Protein AF-A0A0C2C233-F1 (afdb_monomer_lite)

InterPro domains:
  IPR013087 Zinc finger C2H2-type [PS00028] (90-111)
  IPR013087 Zinc finger C2H2-type [PS00028] (124-144)
  IPR013087 Zinc finger C2H2-type [PS00028] (172-193)
  IPR013087 Zinc finger C2H2-type [PS50157] (88-116)
  IPR013087 Zinc finger C2H2-type [SM00355] (14-36)
  IPR013087 Zinc finger C2H2-type [SM00355] (58-77)
  IPR013087 Zinc finger C2H2-type [SM00355] (88-111)
  IPR013087 Zinc finger C2H2-type [SM00355] (122-144)
  IPR013087 Zinc finger C2H2-type [SM00355] (170-193)

Radius of gyration: 25.49 Å; chains: 1; bounding box: 72×57×63 Å

Structure (mmCIF, N/CA/C/O backbone):
data_AF-A0A0C2C233-F1
#
_entry.id   AF-A0A0C2C233-F1
#
loop_
_atom_site.group_PDB
_atom_site.id
_atom_site.type_symbol
_atom_site.label_atom_id
_atom_site.label_alt_id
_atom_site.label_comp_id
_atom_site.label_asym_id
_atom_site.label_entity_id
_atom_site.label_seq_id
_atom_site.pdbx_PDB_ins_code
_atom_site.Cartn_x
_atom_site.Cartn_y
_atom_site.Cartn_z
_atom_site.occupancy
_atom_site.B_iso_or_equiv
_atom_site.auth_seq_id
_atom_site.auth_comp_id
_atom_site.auth_asym_id
_atom_site.auth_atom_id
_atom_site.pdbx_PDB_model_num
ATOM 1 N N . ASP A 1 1 ? 51.717 -36.942 -12.409 1.00 39.94 1 ASP A N 1
ATOM 2 C CA . ASP A 1 1 ? 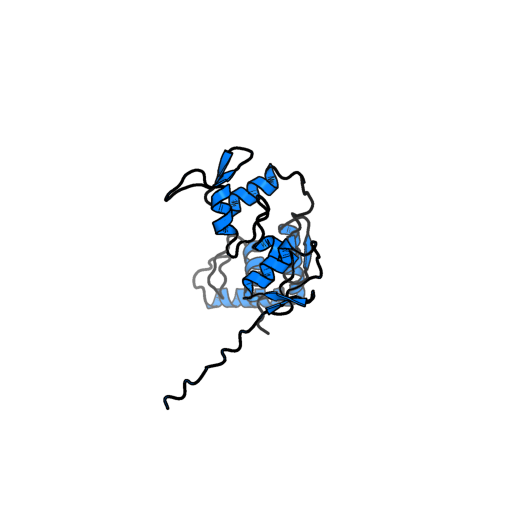50.302 -36.813 -12.770 1.00 39.94 1 ASP A CA 1
ATOM 3 C C . ASP A 1 1 ? 49.555 -36.180 -11.625 1.00 39.94 1 ASP A C 1
ATOM 5 O O . ASP A 1 1 ? 49.278 -36.837 -10.632 1.00 39.94 1 ASP A O 1
ATOM 9 N N . ASP A 1 2 ? 49.366 -34.869 -11.731 1.00 38.50 2 ASP A N 1
ATOM 10 C CA . ASP A 1 2 ? 48.450 -34.106 -10.888 1.00 38.50 2 ASP A CA 1
ATOM 11 C C . ASP A 1 2 ? 47.081 -34.198 -11.568 1.00 38.50 2 ASP A C 1
ATOM 13 O O . ASP A 1 2 ? 46.826 -33.522 -12.569 1.00 38.50 2 ASP A O 1
ATOM 17 N N . ASP A 1 3 ? 46.235 -35.105 -11.083 1.00 45.53 3 ASP A N 1
ATOM 18 C CA . ASP A 1 3 ? 44.852 -35.220 -11.533 1.00 45.53 3 ASP A CA 1
ATOM 19 C C . ASP A 1 3 ? 44.062 -34.012 -11.018 1.00 45.53 3 ASP A C 1
ATOM 21 O O . ASP A 1 3 ? 43.656 -33.930 -9.85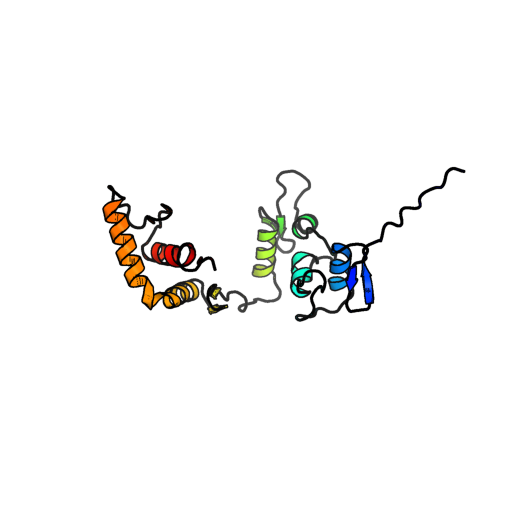6 1.00 45.53 3 ASP A O 1
ATOM 25 N N . VAL A 1 4 ? 43.860 -33.042 -11.910 1.00 49.31 4 VAL A N 1
ATOM 26 C CA . VAL A 1 4 ? 42.974 -31.899 -11.695 1.00 49.31 4 VAL A CA 1
ATOM 27 C C . VAL A 1 4 ? 41.545 -32.422 -11.566 1.00 49.31 4 VAL A C 1
ATOM 29 O O . VAL A 1 4 ? 40.894 -32.771 -12.550 1.00 49.31 4 VAL A O 1
ATOM 32 N N . VAL A 1 5 ? 41.046 -32.463 -10.332 1.00 49.16 5 VAL A N 1
ATOM 33 C CA . VAL A 1 5 ? 39.634 -32.710 -10.030 1.00 49.16 5 VAL A CA 1
ATOM 34 C C . VAL A 1 5 ? 38.825 -31.524 -10.554 1.00 49.16 5 VAL A C 1
ATOM 36 O O . VAL A 1 5 ? 38.774 -30.463 -9.933 1.00 49.16 5 VAL A O 1
ATOM 39 N N . ILE A 1 6 ? 38.203 -31.692 -11.721 1.00 52.34 6 ILE A N 1
ATOM 40 C CA . ILE A 1 6 ? 37.199 -30.761 -12.238 1.00 52.34 6 ILE A CA 1
ATOM 41 C C . ILE A 1 6 ? 35.960 -30.915 -11.354 1.00 52.34 6 ILE A C 1
ATOM 43 O O . ILE A 1 6 ? 35.225 -31.897 -11.443 1.00 52.34 6 ILE A O 1
ATOM 47 N N . ILE A 1 7 ? 35.755 -29.956 -10.456 1.00 52.56 7 ILE A N 1
ATOM 48 C CA . ILE A 1 7 ? 34.527 -29.836 -9.676 1.00 52.56 7 ILE A CA 1
ATOM 49 C C . ILE A 1 7 ? 33.454 -29.344 -10.653 1.00 52.56 7 ILE A C 1
ATOM 51 O O . ILE A 1 7 ? 33.412 -28.163 -10.988 1.00 52.56 7 ILE A O 1
ATOM 55 N N . GLU A 1 8 ? 32.617 -30.248 -11.165 1.00 50.25 8 GLU A N 1
ATOM 56 C CA . GLU A 1 8 ? 31.418 -29.873 -11.918 1.00 50.25 8 GLU A CA 1
ATOM 57 C C . GLU A 1 8 ? 30.426 -29.192 -10.962 1.00 50.25 8 GLU A C 1
ATOM 59 O O . GLU A 1 8 ? 29.570 -29.829 -10.342 1.00 50.25 8 GLU A O 1
ATOM 64 N N . GLU A 1 9 ? 30.555 -27.875 -10.803 1.00 51.59 9 GLU A N 1
ATOM 65 C CA . GLU A 1 9 ? 29.531 -27.057 -10.164 1.00 51.59 9 GLU A CA 1
ATOM 66 C C . GLU A 1 9 ? 28.251 -27.153 -11.004 1.00 51.59 9 GLU A C 1
ATOM 68 O O . GLU A 1 9 ? 28.144 -26.587 -12.094 1.00 51.59 9 GLU A O 1
ATOM 73 N N . LYS A 1 10 ? 27.260 -27.903 -10.510 1.00 53.00 10 LYS A N 1
ATOM 74 C CA . LYS A 1 10 ? 25.909 -27.918 -11.078 1.00 53.00 10 LYS A CA 1
ATOM 75 C C . LYS A 1 10 ? 25.329 -26.508 -10.991 1.00 53.00 10 LYS A C 1
ATOM 77 O O . LYS A 1 10 ? 24.783 -26.121 -9.959 1.00 53.00 10 LYS A O 1
ATOM 82 N N . LEU A 1 11 ? 25.438 -25.749 -12.077 1.00 55.81 11 LEU A N 1
ATOM 83 C CA . LEU A 1 11 ? 24.760 -24.468 -12.240 1.00 55.81 11 LEU A CA 1
ATOM 84 C C . LEU A 1 11 ? 23.250 -24.712 -12.119 1.00 55.81 11 LEU A C 1
ATOM 86 O O . LEU A 1 11 ? 22.631 -25.355 -12.968 1.00 55.81 11 LEU A O 1
ATOM 90 N N . THR A 1 12 ? 22.665 -2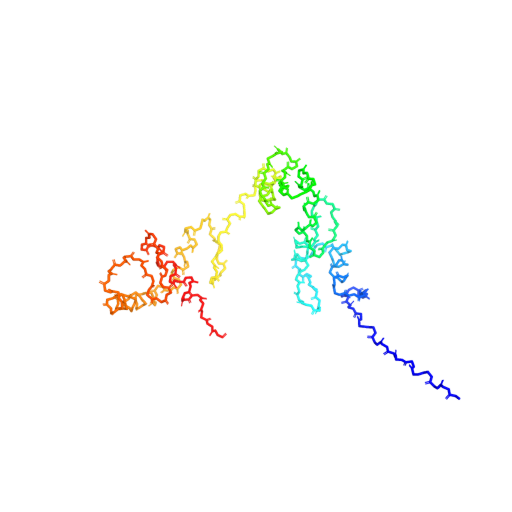4.254 -11.015 1.00 64.25 12 THR A N 1
ATOM 91 C CA . THR A 1 12 ? 21.223 -24.327 -10.777 1.00 64.25 12 THR A CA 1
ATOM 92 C C . THR A 1 12 ? 20.563 -23.182 -11.540 1.00 64.25 12 THR A C 1
ATOM 94 O O . THR A 1 12 ? 20.629 -22.022 -11.146 1.00 64.25 12 THR A O 1
ATOM 97 N N . TYR A 1 13 ? 19.980 -23.497 -12.694 1.00 74.19 13 TYR A N 1
ATOM 98 C CA . TYR A 1 13 ? 19.232 -22.530 -13.493 1.00 74.19 13 TYR A CA 1
ATOM 99 C C . TYR A 1 13 ? 17.759 -22.526 -13.084 1.00 74.19 13 TYR A C 1
ATOM 101 O O . TYR A 1 13 ? 17.168 -23.584 -12.884 1.00 74.19 13 TYR A O 1
ATOM 109 N N . PHE A 1 14 ? 17.158 -21.338 -13.017 1.00 82.56 14 PHE A N 1
ATOM 110 C CA . PHE A 1 14 ? 15.729 -21.172 -12.744 1.00 82.56 14 PHE A CA 1
ATOM 111 C C . PHE A 1 14 ? 14.958 -21.147 -14.063 1.00 82.56 14 PHE A C 1
ATOM 113 O O . PHE A 1 14 ? 15.325 -20.392 -14.966 1.00 82.56 14 PHE A O 1
ATOM 120 N N . GLN A 1 15 ? 13.901 -21.948 -14.198 1.00 86.38 15 GLN A N 1
ATOM 121 C CA . GLN A 1 15 ? 13.183 -22.100 -15.465 1.00 86.38 15 GLN A CA 1
ATOM 122 C C . GLN A 1 15 ? 11.823 -21.392 -15.443 1.00 86.38 15 GLN A C 1
ATOM 124 O O . GLN A 1 15 ? 11.017 -21.544 -14.529 1.00 86.38 15 GLN A O 1
ATOM 129 N N . CYS A 1 16 ? 11.539 -20.629 -16.494 1.00 87.06 16 CYS A N 1
ATOM 130 C CA . CYS A 1 16 ? 10.221 -20.058 -16.748 1.00 87.06 16 CYS A CA 1
ATOM 131 C C . CYS A 1 16 ? 9.324 -21.082 -17.474 1.00 87.06 16 CYS A C 1
ATOM 133 O O . CYS A 1 16 ? 9.831 -21.810 -18.330 1.00 87.06 16 CYS A O 1
ATOM 135 N N . PRO A 1 17 ? 7.990 -21.088 -17.260 1.00 82.94 17 PRO A N 1
ATOM 136 C CA . PRO A 1 17 ? 7.051 -21.918 -18.029 1.00 82.94 17 PRO A CA 1
ATOM 137 C C . PRO A 1 17 ? 7.159 -21.800 -19.558 1.00 82.94 17 PRO A C 1
ATOM 139 O O . PRO A 1 17 ? 6.745 -22.704 -20.276 1.00 82.94 17 PRO A O 1
ATOM 142 N N . CYS A 1 18 ? 7.718 -20.702 -20.073 1.00 85.50 18 CYS A N 1
ATOM 143 C CA . CYS A 1 18 ? 7.964 -20.518 -21.505 1.00 85.50 18 CYS A CA 1
ATOM 144 C C . CYS A 1 18 ? 9.194 -21.282 -22.034 1.00 85.50 18 CYS A C 1
ATOM 146 O O . CYS A 1 18 ? 9.482 -21.223 -23.227 1.00 85.50 18 CYS A O 1
ATOM 148 N N . GLY A 1 19 ? 9.940 -21.965 -21.158 1.00 83.50 19 GLY A N 1
ATOM 149 C CA . GLY A 1 19 ? 11.136 -22.735 -21.492 1.00 83.50 19 GLY A CA 1
ATOM 150 C C . GLY A 1 19 ? 12.457 -21.968 -21.379 1.00 83.50 19 GLY A C 1
ATOM 151 O O . GLY A 1 19 ? 13.508 -22.572 -21.582 1.00 83.50 19 GLY A O 1
ATOM 152 N N . LYS A 1 20 ? 12.443 -20.668 -21.045 1.00 87.19 20 LYS A N 1
ATOM 153 C CA . LYS A 1 20 ? 13.674 -19.892 -20.817 1.00 87.19 20 LYS A CA 1
ATOM 154 C C . LYS A 1 20 ? 14.272 -20.147 -19.438 1.00 87.19 20 LYS A C 1
ATOM 156 O O . LYS A 1 20 ? 13.550 -20.391 -18.473 1.00 87.19 20 LYS A O 1
ATOM 161 N N . TYR A 1 21 ? 15.591 -20.012 -19.361 1.00 87.06 21 TYR A N 1
ATOM 162 C CA . TYR A 1 21 ? 16.370 -20.165 -18.139 1.00 87.06 21 TYR A CA 1
ATOM 163 C C . TYR A 1 21 ? 16.924 -18.821 -17.677 1.00 87.06 21 TYR A C 1
ATOM 165 O O . TYR A 1 21 ? 17.342 -17.996 -18.491 1.00 87.06 21 TYR A O 1
ATOM 173 N N . ALA A 1 22 ? 16.966 -18.630 -16.366 1.00 87.31 22 ALA A N 1
ATOM 174 C CA . ALA A 1 22 ? 17.571 -17.489 -15.713 1.00 87.31 22 ALA A CA 1
ATOM 175 C C . ALA A 1 22 ? 18.725 -17.942 -14.814 1.00 87.31 22 ALA A C 1
ATOM 177 O O . ALA A 1 22 ? 18.673 -18.996 -14.179 1.00 87.31 22 ALA A O 1
ATOM 178 N N . GLN A 1 23 ? 19.769 -17.114 -14.760 1.00 86.19 23 GLN A N 1
ATOM 179 C CA . GLN A 1 23 ? 20.977 -17.369 -13.965 1.00 86.19 23 GLN A CA 1
ATOM 180 C C . GLN A 1 23 ? 20.718 -17.296 -12.456 1.00 86.19 23 GLN A C 1
ATOM 182 O O . GLN A 1 23 ? 21.481 -17.835 -11.666 1.00 86.19 23 GLN A O 1
ATOM 187 N N . ASN A 1 24 ? 19.662 -16.592 -12.051 1.00 87.00 24 ASN A N 1
ATOM 188 C CA . ASN A 1 24 ? 19.199 -16.521 -10.676 1.00 87.00 24 ASN A CA 1
ATOM 189 C C . ASN A 1 24 ? 17.704 -16.171 -10.644 1.00 87.00 24 ASN A C 1
ATOM 191 O O . ASN A 1 24 ? 17.099 -15.826 -11.664 1.00 87.00 24 ASN A O 1
ATOM 195 N N . HIS A 1 25 ? 17.116 -16.241 -9.454 1.00 88.75 25 HIS A N 1
ATOM 196 C CA . HIS A 1 25 ? 15.688 -16.030 -9.253 1.00 88.75 25 HIS A CA 1
ATOM 197 C C . HIS A 1 25 ? 15.226 -14.587 -9.554 1.00 88.75 25 HIS A C 1
ATOM 199 O O . HIS A 1 25 ? 14.150 -14.398 -10.115 1.00 88.75 25 HIS A O 1
ATOM 205 N N . SER A 1 26 ? 16.050 -13.568 -9.273 1.00 89.75 26 SER A N 1
ATOM 206 C CA . SER A 1 26 ? 15.749 -12.167 -9.633 1.00 89.75 26 SER A CA 1
ATOM 207 C C . SER A 1 26 ? 15.660 -11.992 -11.153 1.00 89.75 26 SER A C 1
ATOM 209 O O . SER A 1 26 ? 14.693 -11.434 -11.667 1.00 89.75 26 SER A O 1
ATOM 211 N N . LYS A 1 27 ? 16.599 -12.582 -11.903 1.00 91.31 27 LYS A N 1
ATOM 212 C CA . LYS A 1 27 ? 16.559 -12.591 -13.371 1.00 91.31 27 LYS A CA 1
ATOM 213 C C . LYS A 1 27 ? 15.356 -13.348 -13.930 1.00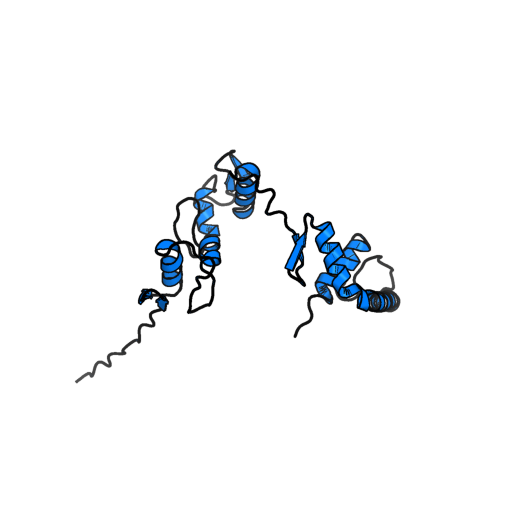 91.31 27 LYS A C 1
ATOM 215 O O . LYS A 1 27 ? 14.847 -12.968 -14.982 1.00 91.31 27 LYS A O 1
ATOM 220 N N . LEU A 1 28 ? 14.863 -14.370 -13.227 1.00 90.75 28 LEU A N 1
ATOM 221 C CA . LEU A 1 28 ? 13.601 -15.013 -13.592 1.00 90.75 28 LEU A CA 1
ATOM 222 C C . LEU A 1 28 ? 12.422 -14.042 -13.422 1.00 90.75 28 LEU A C 1
ATOM 224 O O . LEU A 1 28 ? 11.596 -13.931 -14.325 1.00 90.75 28 LEU A O 1
ATOM 228 N N . HIS A 1 29 ? 12.350 -13.310 -12.309 1.00 91.31 29 HIS A N 1
ATOM 229 C CA . HIS A 1 29 ? 11.310 -12.301 -12.090 1.00 91.31 29 HIS A CA 1
ATOM 230 C C . HIS A 1 29 ? 11.367 -11.156 -13.105 1.00 91.31 29 HIS A C 1
ATOM 232 O O . HIS A 1 29 ? 10.324 -10.777 -13.638 1.00 91.31 29 HIS A O 1
ATOM 238 N N . GLU A 1 30 ? 12.563 -10.649 -13.416 1.00 92.25 30 GLU A N 1
ATOM 239 C CA . GLU A 1 30 ? 12.781 -9.646 -14.462 1.00 92.25 30 GLU A CA 1
ATOM 240 C C . GLU A 1 30 ? 12.243 -10.138 -15.805 1.00 92.25 30 GLU A C 1
ATOM 242 O O . GLU A 1 30 ? 11.435 -9.453 -16.435 1.00 92.25 30 GLU A O 1
ATOM 247 N N . HIS A 1 31 ? 12.620 -11.354 -16.209 1.00 91.56 31 HIS A N 1
ATOM 248 C CA . HIS A 1 31 ? 12.127 -11.981 -17.431 1.00 91.56 31 HIS A CA 1
ATOM 249 C C . HIS A 1 31 ? 10.592 -12.081 -17.441 1.00 91.56 31 HIS A C 1
ATOM 251 O O . HIS A 1 31 ? 9.958 -11.699 -18.425 1.00 91.56 31 HIS A O 1
ATOM 257 N N . ILE A 1 32 ? 9.986 -12.536 -16.335 1.00 89.19 32 ILE A N 1
ATOM 258 C CA . ILE A 1 32 ? 8.529 -12.675 -16.204 1.00 89.19 32 ILE A CA 1
ATOM 259 C C . ILE A 1 32 ? 7.814 -11.340 -16.461 1.00 89.19 32 ILE A C 1
ATOM 261 O O . ILE A 1 32 ? 6.842 -11.315 -17.208 1.00 89.19 32 ILE A O 1
ATOM 265 N N . VAL A 1 33 ? 8.277 -10.228 -15.884 1.00 89.50 33 VAL A N 1
ATOM 266 C CA . VAL A 1 33 ? 7.542 -8.948 -15.965 1.00 89.50 33 VAL A CA 1
ATOM 267 C C . VAL A 1 33 ? 7.857 -8.106 -17.204 1.00 89.50 33 VAL A C 1
ATOM 269 O O . VAL A 1 33 ? 7.075 -7.210 -17.545 1.00 89.50 33 VAL A O 1
ATOM 272 N N . THR A 1 34 ? 9.003 -8.345 -17.849 1.00 90.12 34 THR A N 1
ATOM 273 C CA . THR A 1 34 ? 9.468 -7.568 -19.011 1.00 90.12 34 THR A CA 1
ATOM 274 C C . THR A 1 34 ? 9.153 -8.234 -20.344 1.00 90.12 34 THR A C 1
ATOM 276 O O . THR A 1 34 ? 8.854 -7.527 -21.305 1.00 90.12 34 THR A O 1
ATOM 279 N N . GLU A 1 35 ? 9.188 -9.568 -20.416 1.00 89.12 35 GLU A N 1
ATOM 280 C CA . GLU A 1 35 ? 9.015 -10.295 -21.678 1.00 89.12 35 GLU A CA 1
ATOM 281 C C . GLU A 1 35 ? 7.634 -10.932 -21.849 1.00 89.12 35 GLU A C 1
ATOM 283 O O . GLU A 1 35 ? 7.263 -11.271 -22.974 1.00 89.12 35 GLU A O 1
ATOM 288 N N . HIS A 1 36 ? 6.853 -11.081 -20.773 1.00 86.12 36 HIS A N 1
ATOM 289 C CA . HIS A 1 36 ? 5.493 -11.619 -20.859 1.00 86.12 36 HIS A CA 1
ATOM 290 C C . HIS A 1 36 ? 4.430 -10.526 -20.739 1.00 86.12 36 HIS A C 1
ATOM 292 O O . HIS A 1 36 ? 4.614 -9.537 -20.022 1.00 86.12 36 HIS A O 1
ATOM 298 N N . PRO A 1 37 ? 3.283 -10.690 -21.424 1.00 82.19 37 PRO A N 1
ATOM 299 C CA . PRO A 1 37 ? 2.163 -9.779 -21.266 1.00 82.19 37 PRO A CA 1
ATOM 300 C C . PRO A 1 37 ? 1.585 -9.855 -19.838 1.00 82.19 37 PRO A C 1
ATOM 302 O O . PRO A 1 37 ? 1.494 -10.954 -19.276 1.00 82.19 37 PRO A O 1
ATOM 305 N N . PRO A 1 38 ? 1.124 -8.721 -19.265 1.00 78.56 38 PRO A N 1
ATOM 306 C CA . PRO A 1 38 ? 0.546 -8.688 -17.922 1.00 78.56 38 PRO A CA 1
ATOM 307 C C . PRO A 1 38 ? -0.599 -9.694 -17.782 1.00 78.56 38 PRO A C 1
ATOM 309 O O . PRO A 1 38 ? -1.557 -9.655 -18.556 1.00 78.56 38 PRO A O 1
ATOM 312 N N . SER A 1 39 ? -0.508 -10.586 -16.796 1.00 76.69 39 SER A N 1
ATOM 313 C CA . SER A 1 39 ? -1.437 -11.705 -16.627 1.00 76.69 39 SER A CA 1
ATOM 314 C C . SER A 1 39 ? -1.726 -11.946 -15.149 1.00 76.69 39 SER A C 1
ATOM 316 O O . SER A 1 39 ? -0.844 -12.270 -14.362 1.00 76.69 39 SER A O 1
ATOM 318 N N . THR A 1 40 ? -2.997 -11.853 -14.752 1.00 65.56 40 THR A N 1
ATOM 319 C CA . THR A 1 40 ? -3.406 -11.956 -13.337 1.00 65.56 40 THR A CA 1
ATOM 320 C C . THR A 1 40 ? -3.246 -13.352 -12.732 1.00 65.56 40 THR A C 1
ATOM 322 O O . THR A 1 40 ? -3.206 -13.469 -11.507 1.00 65.56 40 THR A O 1
ATOM 325 N N . LEU A 1 41 ? -3.158 -14.386 -13.573 1.00 73.19 41 LEU A N 1
ATOM 326 C CA . LEU A 1 41 ? -3.032 -15.795 -13.182 1.00 73.19 41 LEU A CA 1
ATOM 327 C C . LEU A 1 41 ? -1.596 -16.331 -13.297 1.00 73.19 41 LEU A C 1
ATOM 329 O O . LEU A 1 41 ? -1.299 -17.409 -12.779 1.00 73.19 41 LEU A O 1
ATOM 333 N N . ALA A 1 42 ? -0.705 -15.597 -13.968 1.00 79.12 42 ALA A N 1
ATOM 334 C CA . ALA A 1 42 ? 0.687 -16.000 -14.096 1.00 79.12 42 ALA A CA 1
ATOM 335 C C . ALA A 1 42 ? 1.393 -15.870 -12.740 1.00 79.12 42 ALA A C 1
ATOM 337 O O . ALA A 1 42 ? 1.166 -14.912 -11.998 1.00 79.12 42 ALA A O 1
ATOM 338 N N . HIS A 1 43 ? 2.247 -16.835 -12.415 1.00 82.56 43 HIS A N 1
ATOM 339 C CA . HIS A 1 43 ? 3.061 -16.846 -11.204 1.00 82.56 43 HIS A CA 1
ATOM 340 C C . HIS A 1 43 ? 4.423 -17.476 -11.488 1.00 82.56 43 HIS A C 1
ATOM 342 O O . HIS A 1 43 ? 4.579 -18.253 -12.431 1.00 82.56 43 HIS A O 1
ATOM 348 N N . CYS A 1 44 ? 5.409 -17.134 -10.666 1.00 85.50 44 CYS A N 1
ATOM 349 C CA . CYS A 1 44 ? 6.695 -17.815 -10.657 1.00 85.50 44 CYS A CA 1
ATOM 350 C C . CYS A 1 44 ? 6.506 -19.235 -10.100 1.00 85.50 44 CYS A C 1
ATOM 352 O O . CYS A 1 44 ? 5.976 -19.383 -9.002 1.00 85.50 44 CYS A O 1
ATOM 354 N N . LEU A 1 45 ? 6.926 -20.274 -10.826 1.00 83.19 45 LEU A N 1
ATOM 355 C CA . LEU A 1 45 ? 6.794 -21.666 -10.361 1.00 83.19 45 LEU A CA 1
ATOM 356 C C . LEU A 1 45 ? 7.740 -22.002 -9.200 1.00 83.19 45 LEU A C 1
ATOM 358 O O . LEU A 1 45 ? 7.468 -22.920 -8.437 1.00 83.19 45 LEU A O 1
ATOM 362 N N . GLU A 1 46 ? 8.815 -21.232 -9.050 1.00 83.69 46 GLU A N 1
ATOM 363 C CA . GLU A 1 46 ? 9.855 -21.463 -8.045 1.00 83.69 46 GLU A CA 1
ATOM 364 C C . GLU A 1 46 ? 9.452 -20.924 -6.665 1.00 83.69 46 GLU A C 1
ATOM 366 O O . GLU A 1 46 ? 9.748 -21.535 -5.643 1.00 83.69 46 GLU A O 1
ATOM 371 N N . CYS A 1 47 ? 8.738 -19.792 -6.616 1.00 85.50 47 CYS A N 1
ATOM 372 C CA . CYS A 1 47 ? 8.325 -19.156 -5.356 1.00 85.50 47 CYS A CA 1
ATOM 373 C C . CYS A 1 47 ? 6.815 -18.910 -5.214 1.00 85.50 47 CYS A C 1
ATOM 375 O O . CYS A 1 47 ? 6.369 -18.416 -4.181 1.00 85.50 47 CYS A O 1
ATOM 377 N N . GLY A 1 48 ? 6.016 -19.199 -6.242 1.00 83.50 48 GLY A N 1
ATOM 378 C CA . GLY A 1 48 ? 4.562 -19.005 -6.244 1.00 83.50 48 GLY A CA 1
ATOM 379 C C . GLY A 1 48 ? 4.092 -17.548 -6.337 1.00 83.50 48 GLY A C 1
ATOM 380 O O . GLY A 1 48 ? 2.887 -17.294 -6.335 1.00 83.50 48 GLY A O 1
ATOM 381 N N . VAL A 1 49 ? 4.999 -16.568 -6.421 1.00 83.44 49 VAL A N 1
ATOM 382 C CA . VAL A 1 49 ? 4.622 -15.147 -6.465 1.00 83.44 49 VAL A CA 1
ATOM 383 C C . VAL A 1 49 ? 3.929 -14.825 -7.790 1.00 83.44 49 VAL A C 1
ATOM 385 O O . VAL A 1 49 ? 4.446 -15.114 -8.867 1.00 83.44 49 VAL A O 1
ATOM 388 N N . LEU A 1 50 ? 2.753 -14.197 -7.707 1.00 82.31 50 LEU A N 1
ATOM 389 C CA . LEU A 1 50 ? 1.973 -13.776 -8.874 1.00 82.31 50 LEU A CA 1
ATOM 390 C C . LEU A 1 50 ? 2.707 -12.688 -9.676 1.00 82.31 50 LEU A C 1
ATOM 392 O O . LEU A 1 50 ? 3.244 -11.742 -9.097 1.00 82.31 50 LEU A O 1
ATOM 396 N N . GLU A 1 51 ? 2.623 -12.741 -11.006 1.00 83.88 51 GLU A N 1
ATOM 397 C CA . GLU A 1 51 ? 3.208 -11.754 -11.929 1.00 83.88 51 GLU A CA 1
ATOM 398 C C . GLU A 1 51 ? 2.755 -10.332 -11.587 1.00 83.88 51 GLU A C 1
ATOM 400 O O . GLU A 1 51 ? 3.583 -9.435 -11.457 1.00 83.88 51 GLU A O 1
ATOM 405 N N . ARG A 1 52 ? 1.462 -10.137 -11.294 1.00 80.06 52 ARG A N 1
ATOM 406 C CA . ARG A 1 52 ? 0.932 -8.832 -10.861 1.00 80.06 52 ARG A CA 1
ATOM 407 C C . ARG A 1 52 ? 1.647 -8.261 -9.631 1.00 80.06 52 ARG A C 1
ATOM 409 O O . ARG A 1 52 ? 1.720 -7.043 -9.481 1.00 80.06 52 ARG A O 1
ATOM 416 N N . VAL A 1 53 ? 2.112 -9.119 -8.718 1.00 80.75 53 VAL A N 1
ATOM 417 C CA . VAL A 1 53 ? 2.824 -8.705 -7.500 1.00 80.75 53 VAL A CA 1
ATOM 418 C C . VAL A 1 53 ? 4.251 -8.318 -7.863 1.00 80.75 53 VAL A C 1
ATOM 420 O O . VAL A 1 53 ? 4.683 -7.233 -7.482 1.00 80.75 53 VAL A O 1
ATOM 423 N N . LEU A 1 54 ? 4.931 -9.125 -8.685 1.00 84.62 54 LEU A N 1
ATOM 424 C CA . LEU A 1 54 ? 6.256 -8.794 -9.218 1.00 84.62 54 LEU A CA 1
ATOM 425 C C . LEU A 1 54 ? 6.234 -7.451 -9.953 1.00 84.62 54 LEU A C 1
ATOM 427 O O . LEU A 1 54 ? 7.021 -6.558 -9.655 1.00 84.62 54 LEU A O 1
ATOM 431 N N . ARG A 1 55 ? 5.265 -7.246 -10.846 1.00 84.12 55 ARG A N 1
ATOM 432 C CA . ARG A 1 55 ? 5.135 -6.011 -11.623 1.00 84.12 55 ARG A CA 1
ATOM 433 C C . ARG A 1 55 ? 4.867 -4.786 -10.752 1.00 84.12 55 ARG A C 1
ATOM 435 O O . ARG A 1 55 ? 5.336 -3.696 -11.054 1.00 84.12 55 ARG A O 1
ATOM 442 N N . ASN A 1 56 ? 4.110 -4.940 -9.669 1.00 82.94 56 ASN A N 1
ATOM 443 C CA . ASN A 1 56 ? 3.821 -3.833 -8.758 1.00 82.94 56 ASN A CA 1
ATOM 444 C C . ASN A 1 56 ? 4.992 -3.490 -7.833 1.00 82.94 56 ASN A C 1
ATOM 446 O O . ASN A 1 56 ? 5.139 -2.319 -7.476 1.00 82.94 56 ASN A O 1
ATOM 450 N N . ASN A 1 57 ? 5.785 -4.492 -7.455 1.00 82.94 57 ASN A N 1
ATOM 451 C CA . ASN A 1 57 ? 6.842 -4.350 -6.461 1.00 82.94 57 ASN A CA 1
ATOM 452 C C . ASN A 1 57 ? 8.231 -4.144 -7.070 1.00 82.94 57 ASN A C 1
ATOM 454 O O . ASN A 1 57 ? 9.079 -3.601 -6.381 1.00 82.94 57 ASN A O 1
ATOM 458 N N . HIS A 1 58 ? 8.459 -4.538 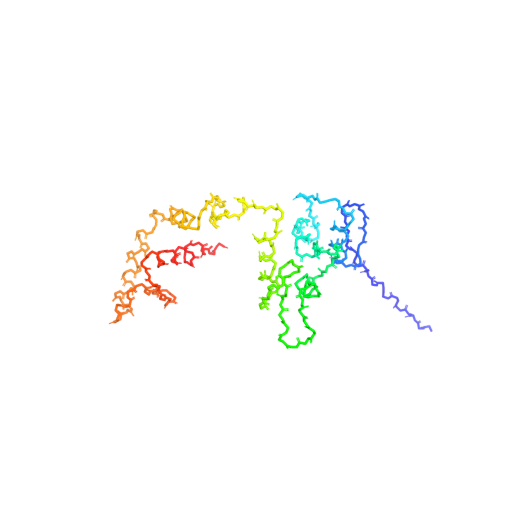-8.326 1.00 88.00 58 HIS A N 1
ATOM 459 C CA . HIS A 1 58 ? 9.789 -4.532 -8.949 1.00 88.00 58 HIS A CA 1
ATOM 460 C C . HIS A 1 58 ? 9.854 -3.727 -10.251 1.00 88.00 58 HIS A C 1
ATOM 462 O O . HIS A 1 58 ? 10.925 -3.268 -10.635 1.00 88.00 58 HIS A O 1
ATOM 468 N N . LEU A 1 59 ? 8.732 -3.519 -10.949 1.00 87.94 59 LEU A N 1
ATOM 469 C CA . LEU A 1 59 ? 8.735 -2.782 -12.213 1.00 87.94 59 LEU A CA 1
ATOM 470 C C . LEU A 1 59 ? 8.389 -1.305 -12.000 1.00 87.94 59 LEU A C 1
ATOM 472 O O . LEU A 1 59 ? 7.301 -0.943 -11.539 1.00 87.94 59 LEU A O 1
ATOM 476 N N . CYS A 1 60 ? 9.302 -0.424 -12.398 1.00 89.38 60 CYS A N 1
ATOM 477 C CA . CYS A 1 60 ? 9.093 1.011 -12.310 1.00 89.38 60 CYS A CA 1
ATOM 478 C C . CYS A 1 60 ? 8.061 1.486 -13.334 1.00 89.38 60 CYS A C 1
ATOM 480 O O . CYS A 1 60 ? 8.266 1.387 -14.535 1.00 89.38 60 CYS A O 1
ATOM 482 N N . ARG A 1 61 ? 6.960 2.094 -12.884 1.00 86.00 61 ARG A N 1
ATOM 483 C CA . ARG A 1 61 ? 5.915 2.613 -13.790 1.00 86.00 61 ARG A CA 1
ATOM 484 C C . ARG A 1 61 ? 6.310 3.891 -14.539 1.00 86.00 61 ARG A C 1
ATOM 486 O O . ARG A 1 61 ? 5.554 4.342 -15.391 1.00 86.00 61 ARG A O 1
ATOM 493 N N . ILE A 1 62 ? 7.449 4.486 -14.190 1.00 87.75 62 ILE A N 1
ATOM 494 C CA . ILE A 1 62 ? 7.944 5.733 -14.781 1.00 87.75 62 ILE A CA 1
ATOM 495 C C . ILE A 1 62 ? 8.819 5.436 -15.997 1.00 87.75 62 ILE A C 1
ATOM 497 O O . ILE A 1 62 ? 8.593 5.995 -17.062 1.00 87.75 62 ILE A O 1
ATOM 501 N N . CYS A 1 63 ? 9.801 4.547 -15.837 1.00 92.06 63 CYS A N 1
ATOM 502 C CA . CYS A 1 63 ? 10.769 4.205 -16.881 1.00 92.06 63 CYS A CA 1
ATOM 503 C C . CYS A 1 63 ? 10.681 2.747 -17.360 1.00 92.06 63 CYS A C 1
ATOM 505 O O . CYS A 1 63 ? 11.434 2.357 -18.243 1.00 92.06 63 CYS A O 1
ATOM 507 N N . ASN A 1 64 ? 9.768 1.946 -16.799 1.00 88.38 64 ASN A N 1
ATOM 508 C CA . ASN A 1 64 ? 9.538 0.540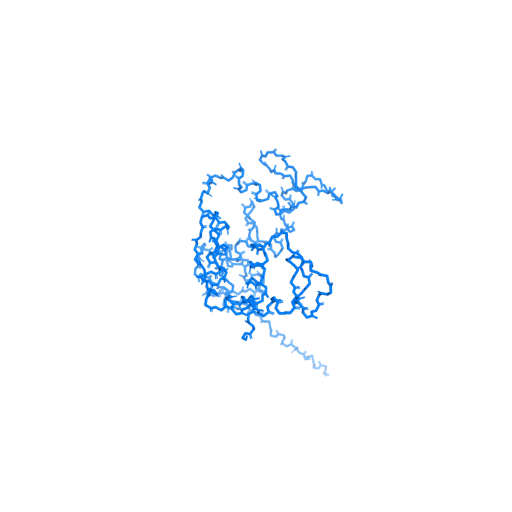 -17.148 1.00 88.38 64 ASN A CA 1
ATOM 509 C C . ASN A 1 64 ? 10.770 -0.370 -16.966 1.00 88.38 64 ASN A C 1
ATOM 511 O O . ASN A 1 64 ? 10.911 -1.372 -17.661 1.00 88.38 64 ASN A O 1
ATOM 515 N N . VAL A 1 65 ? 11.644 -0.020 -16.016 1.00 92.12 65 VAL A N 1
ATOM 516 C CA . VAL A 1 65 ? 12.840 -0.788 -15.632 1.00 92.12 65 VAL A CA 1
ATOM 517 C C . VAL A 1 65 ? 12.533 -1.686 -14.432 1.00 92.12 65 VAL A C 1
ATOM 519 O O . VAL A 1 65 ? 11.817 -1.270 -13.517 1.00 92.12 65 VAL A O 1
ATOM 522 N N . TYR A 1 66 ? 13.066 -2.911 -14.443 1.00 92.31 66 TYR A N 1
ATOM 523 C CA . TYR A 1 66 ? 13.026 -3.832 -13.306 1.00 92.31 66 TYR A CA 1
ATOM 524 C C . TYR A 1 66 ? 14.090 -3.457 -12.266 1.00 92.31 66 TYR A C 1
ATOM 526 O O . TYR A 1 66 ? 15.237 -3.180 -12.613 1.00 92.31 66 TYR A O 1
ATOM 534 N N . SER A 1 67 ? 13.716 -3.477 -10.991 1.00 92.25 67 SER A N 1
ATOM 535 C CA . SER A 1 67 ? 14.612 -3.303 -9.850 1.00 92.25 67 SER A CA 1
ATOM 536 C C . SER A 1 67 ? 14.222 -4.270 -8.738 1.00 92.25 67 SER A C 1
ATOM 538 O O . SER A 1 67 ? 13.036 -4.458 -8.467 1.00 92.25 67 SER A O 1
ATOM 540 N N . ASP A 1 68 ? 15.208 -4.853 -8.060 1.00 88.88 68 ASP A N 1
ATOM 541 C CA . ASP A 1 68 ? 14.963 -5.653 -6.855 1.00 88.88 68 ASP A CA 1
ATOM 542 C C . ASP A 1 68 ? 14.529 -4.785 -5.667 1.00 88.88 68 ASP A C 1
ATOM 544 O O . ASP A 1 68 ? 13.704 -5.215 -4.864 1.00 88.88 68 ASP A O 1
ATOM 548 N N . ASP A 1 69 ? 15.017 -3.543 -5.609 1.00 89.25 69 ASP A N 1
ATOM 549 C CA . ASP A 1 69 ? 14.536 -2.506 -4.698 1.00 89.25 69 ASP A CA 1
ATOM 550 C C . ASP A 1 69 ? 13.906 -1.375 -5.517 1.00 89.25 69 ASP A C 1
ATOM 552 O O . ASP A 1 69 ? 14.571 -0.460 -6.022 1.00 89.25 69 ASP A O 1
ATOM 556 N N . LEU A 1 70 ? 12.596 -1.480 -5.735 1.00 87.69 70 LEU A N 1
ATOM 557 C CA . LEU A 1 70 ? 11.860 -0.463 -6.471 1.00 87.69 70 LEU A CA 1
ATOM 558 C C . LEU A 1 70 ? 11.773 0.850 -5.684 1.00 87.69 70 LEU A C 1
ATOM 560 O O . LEU A 1 70 ? 11.710 1.907 -6.303 1.00 87.69 70 LEU A O 1
ATOM 564 N N . GLU A 1 71 ? 11.767 0.818 -4.352 1.00 86.44 71 GLU A N 1
ATOM 565 C CA . GLU A 1 71 ? 11.659 2.034 -3.543 1.00 86.44 71 GLU A CA 1
ATOM 566 C C . GLU A 1 71 ? 12.924 2.888 -3.648 1.00 86.44 71 GLU A C 1
ATOM 568 O O . GLU A 1 71 ? 12.821 4.092 -3.896 1.00 86.44 71 GLU A O 1
ATOM 573 N N . GLU A 1 72 ? 14.102 2.269 -3.562 1.00 90.62 72 GLU A N 1
ATOM 574 C CA . GLU A 1 72 ? 15.381 2.939 -3.805 1.00 90.62 72 GLU A CA 1
ATOM 575 C C . GLU A 1 72 ? 15.462 3.472 -5.239 1.00 90.62 72 GLU A C 1
ATOM 577 O O . GLU A 1 72 ? 15.759 4.647 -5.451 1.00 90.62 72 GLU A O 1
ATOM 582 N N . HIS A 1 73 ? 15.108 2.651 -6.234 1.00 92.81 73 HIS A N 1
ATOM 583 C CA . HIS A 1 73 ? 15.083 3.087 -7.632 1.00 92.81 73 HIS A CA 1
ATOM 584 C C . HIS A 1 73 ? 14.175 4.308 -7.840 1.00 92.81 73 HIS A C 1
ATOM 586 O O . HIS A 1 73 ? 14.504 5.230 -8.587 1.00 92.81 73 HIS A O 1
ATOM 592 N N . LEU A 1 74 ? 13.017 4.332 -7.179 1.00 91.31 74 LEU A N 1
ATOM 593 C CA . LEU A 1 74 ? 12.062 5.425 -7.294 1.00 91.31 74 LEU A CA 1
ATOM 594 C C . LEU A 1 74 ? 12.574 6.735 -6.696 1.00 91.31 74 LEU A C 1
ATOM 596 O O . LEU A 1 74 ? 12.140 7.788 -7.163 1.00 91.31 74 LEU A O 1
ATOM 600 N N . ARG A 1 75 ? 13.518 6.712 -5.745 1.00 92.06 75 ARG A N 1
ATOM 601 C CA . ARG A 1 75 ? 14.147 7.951 -5.256 1.00 92.06 75 ARG A CA 1
ATOM 602 C C . ARG A 1 75 ? 14.786 8.731 -6.391 1.00 92.06 75 ARG A C 1
ATOM 604 O O . ARG A 1 75 ? 14.610 9.937 -6.442 1.00 92.06 75 ARG A O 1
ATOM 611 N N . ILE A 1 76 ? 15.407 8.058 -7.358 1.00 92.19 76 ILE A N 1
ATOM 612 C CA . ILE A 1 76 ? 16.042 8.709 -8.517 1.00 92.19 76 ILE A CA 1
ATOM 613 C C . ILE A 1 76 ? 15.038 9.576 -9.296 1.00 92.19 76 ILE A C 1
ATOM 615 O O . ILE A 1 76 ? 15.411 10.597 -9.864 1.00 92.19 76 ILE A O 1
ATOM 619 N N . HIS A 1 77 ? 13.759 9.191 -9.311 1.00 91.81 77 HIS A N 1
ATOM 620 C CA . HIS A 1 77 ? 12.713 9.931 -10.023 1.00 91.81 77 HIS A CA 1
ATOM 621 C C . HIS A 1 77 ? 12.111 11.079 -9.218 1.00 91.81 77 HIS A C 1
ATOM 623 O O . HIS A 1 77 ? 11.562 12.001 -9.815 1.00 91.81 77 HIS A O 1
ATOM 629 N N . TYR A 1 78 ? 12.147 10.994 -7.889 1.00 91.50 78 TYR A N 1
ATOM 630 C CA . TYR A 1 78 ? 11.447 11.926 -7.007 1.00 91.50 78 TYR A CA 1
ATOM 631 C C . TYR A 1 78 ? 12.377 12.851 -6.233 1.00 91.50 78 TYR A C 1
ATOM 633 O O . TYR A 1 78 ? 11.923 13.851 -5.703 1.00 91.50 78 TYR A O 1
ATOM 641 N N . GLN A 1 79 ? 13.655 12.530 -6.113 1.00 92.38 79 GLN A N 1
ATOM 642 C CA . GLN A 1 79 ? 14.558 13.266 -5.249 1.00 92.38 79 GLN A CA 1
ATOM 643 C C . GLN A 1 79 ? 14.799 14.689 -5.776 1.00 92.38 79 GLN A C 1
ATOM 645 O O . GLN A 1 79 ? 15.206 14.874 -6.920 1.00 92.38 79 GLN A O 1
ATOM 650 N N . ASP A 1 80 ? 14.574 15.688 -4.922 1.00 86.00 80 ASP A N 1
ATOM 651 C CA . ASP A 1 80 ? 14.730 17.110 -5.259 1.00 86.00 80 ASP A CA 1
ATOM 652 C C . ASP A 1 80 ? 16.204 17.524 -5.411 1.00 86.00 80 ASP A C 1
ATOM 654 O O . ASP A 1 80 ? 16.559 18.372 -6.229 1.00 86.00 80 ASP A O 1
ATOM 658 N N . ARG A 1 81 ? 17.082 16.922 -4.605 1.00 85.06 81 ARG A N 1
ATOM 659 C CA . ARG A 1 81 ? 18.520 17.206 -4.572 1.00 85.06 81 ARG A CA 1
ATOM 660 C C . ARG A 1 81 ? 19.329 16.001 -4.126 1.00 85.06 81 ARG A C 1
ATOM 662 O O . ARG A 1 81 ? 18.878 15.188 -3.331 1.00 85.06 81 ARG A O 1
ATOM 669 N N . THR A 1 82 ? 20.584 15.921 -4.538 1.00 82.56 82 THR A N 1
ATOM 670 C CA . THR A 1 82 ? 21.501 14.880 -4.060 1.00 82.56 82 THR A CA 1
ATOM 671 C C . THR A 1 82 ? 21.996 15.187 -2.642 1.00 82.56 82 THR A C 1
ATOM 673 O O . THR A 1 82 ? 22.516 16.277 -2.406 1.00 82.56 82 THR A O 1
ATOM 676 N N . GLY A 1 83 ? 21.890 14.234 -1.709 1.00 78.25 83 GLY A N 1
ATOM 677 C CA . GLY A 1 83 ? 22.488 14.334 -0.368 1.00 78.25 83 GLY A CA 1
ATOM 678 C C . GLY A 1 83 ? 21.563 13.938 0.787 1.00 78.25 83 GLY A C 1
ATOM 679 O O . GLY A 1 83 ? 20.408 13.562 0.594 1.00 78.25 83 GLY A O 1
ATOM 680 N N . CYS A 1 84 ? 22.093 14.021 2.011 1.00 72.12 84 CYS A N 1
ATOM 681 C CA . CYS A 1 84 ? 21.335 13.763 3.235 1.00 72.12 84 CYS A CA 1
ATOM 682 C C . CYS A 1 84 ? 20.255 14.843 3.432 1.00 72.12 84 CYS A C 1
ATOM 684 O O . CYS A 1 84 ? 20.545 16.035 3.337 1.00 72.12 84 CYS A O 1
ATOM 686 N N . GLY A 1 85 ? 19.012 14.430 3.697 1.00 77.44 85 GLY A N 1
ATOM 687 C CA . GLY A 1 85 ? 17.872 15.343 3.857 1.00 77.44 85 GLY A CA 1
ATOM 688 C C . GLY A 1 85 ? 17.222 15.791 2.545 1.00 77.44 85 GLY A C 1
ATOM 689 O O . GLY A 1 85 ? 16.505 16.796 2.525 1.00 77.44 85 GLY A O 1
ATOM 690 N N . ALA A 1 86 ? 17.487 15.085 1.447 1.00 83.69 86 ALA A N 1
ATOM 691 C CA . ALA A 1 86 ? 16.714 15.242 0.228 1.00 83.69 86 ALA A CA 1
ATOM 692 C C . ALA A 1 86 ? 15.254 14.830 0.445 1.00 83.69 86 ALA A C 1
ATOM 694 O O . ALA A 1 86 ? 14.972 13.848 1.137 1.00 83.69 86 ALA A O 1
ATOM 695 N N . LEU A 1 87 ? 14.343 15.597 -0.141 1.00 91.69 87 LEU A N 1
ATOM 696 C CA . LEU A 1 87 ? 12.915 15.327 -0.124 1.00 91.69 87 LEU A CA 1
ATOM 697 C C . LEU A 1 87 ? 12.488 14.721 -1.458 1.00 91.69 87 LEU A C 1
ATOM 699 O O . LEU A 1 87 ? 13.204 14.759 -2.456 1.00 91.69 87 LEU A O 1
ATOM 703 N N . MET A 1 88 ? 11.296 14.146 -1.452 1.00 92.31 88 MET A N 1
ATOM 704 C CA . MET A 1 88 ? 10.668 13.551 -2.616 1.00 92.31 88 MET A CA 1
ATOM 705 C C . MET A 1 88 ? 9.673 14.549 -3.202 1.00 92.31 88 MET A C 1
ATOM 707 O O . MET A 1 88 ? 8.611 14.795 -2.637 1.00 92.31 88 MET A O 1
ATOM 711 N N . GLU A 1 89 ? 10.040 15.169 -4.310 1.00 93.88 89 GLU A N 1
ATOM 712 C CA . GLU A 1 89 ? 9.261 16.151 -5.041 1.00 93.88 89 GLU A CA 1
ATOM 713 C C . GLU A 1 89 ? 8.315 15.487 -6.050 1.00 93.88 89 GLU A C 1
ATOM 715 O O . GLU A 1 89 ? 8.693 14.631 -6.848 1.00 93.88 89 GLU A O 1
ATOM 720 N N . CYS A 1 90 ? 7.048 15.899 -6.034 1.00 91.44 90 CYS A N 1
ATOM 721 C CA . CYS A 1 90 ? 6.073 15.498 -7.035 1.00 91.44 90 CYS A CA 1
ATOM 722 C C . CYS A 1 90 ? 6.442 16.071 -8.402 1.00 91.44 90 CYS A C 1
ATOM 724 O O . CYS A 1 90 ? 6.502 17.285 -8.583 1.00 91.44 90 CYS A O 1
ATOM 726 N N . ARG A 1 91 ? 6.521 15.211 -9.415 1.00 89.50 91 ARG A N 1
ATOM 727 C CA . ARG A 1 91 ? 6.941 15.598 -10.769 1.00 89.50 91 ARG A CA 1
ATOM 728 C C . ARG A 1 91 ? 5.869 16.370 -11.545 1.00 89.50 91 ARG A C 1
ATOM 730 O O . ARG A 1 91 ? 6.125 16.824 -12.653 1.00 89.50 91 ARG A O 1
ATOM 737 N N . THR A 1 92 ? 4.654 16.472 -10.993 1.00 87.94 92 THR A N 1
ATOM 738 C CA . THR A 1 92 ? 3.513 17.169 -11.615 1.00 87.94 92 THR A CA 1
ATOM 739 C C . THR A 1 92 ? 3.233 18.533 -10.981 1.00 87.94 92 THR A C 1
ATOM 741 O O . THR A 1 92 ? 2.897 19.471 -11.699 1.00 87.94 92 THR A O 1
ATOM 744 N N . CYS A 1 93 ? 3.331 18.663 -9.651 1.00 90.50 93 CYS A N 1
ATOM 745 C CA . CYS A 1 93 ? 3.006 19.912 -8.945 1.00 90.50 93 CYS A CA 1
ATOM 746 C C . CYS A 1 93 ? 4.109 20.444 -8.023 1.00 90.50 93 CYS A C 1
ATOM 748 O O . CYS A 1 93 ? 3.875 21.429 -7.323 1.00 90.50 93 CYS A O 1
ATOM 750 N N . TYR A 1 94 ? 5.278 19.802 -8.002 1.00 91.06 94 TYR A N 1
ATOM 751 C CA . TYR A 1 94 ? 6.469 20.235 -7.264 1.00 91.06 94 TYR A CA 1
ATOM 752 C C . TYR A 1 94 ? 6.298 20.324 -5.736 1.00 91.06 94 TYR A C 1
ATOM 754 O O . TYR A 1 94 ? 7.086 20.950 -5.034 1.00 91.06 94 TYR A O 1
ATOM 762 N N . ARG A 1 95 ? 5.259 19.689 -5.174 1.00 89.75 95 ARG A N 1
ATOM 763 C CA . ARG A 1 95 ? 5.138 19.511 -3.718 1.00 89.75 95 ARG A CA 1
ATOM 764 C C . ARG A 1 95 ? 6.140 18.479 -3.222 1.00 89.75 95 ARG A C 1
ATOM 766 O O . ARG A 1 95 ? 6.259 17.416 -3.824 1.00 89.75 95 ARG A O 1
ATOM 773 N N . THR A 1 96 ? 6.786 18.764 -2.097 1.00 91.62 96 THR A N 1
ATOM 774 C CA . THR A 1 96 ? 7.795 17.894 -1.487 1.00 91.62 96 THR A CA 1
ATOM 775 C C . THR A 1 96 ? 7.227 17.054 -0.346 1.00 91.62 96 THR A C 1
ATOM 777 O O . THR A 1 96 ? 6.325 17.473 0.383 1.00 91.62 96 THR A O 1
ATOM 780 N N . PHE A 1 97 ? 7.768 15.847 -0.200 1.00 91.25 97 PHE A N 1
ATOM 781 C CA . PHE A 1 97 ? 7.361 14.847 0.779 1.00 91.25 97 PHE A CA 1
ATOM 782 C C . PHE A 1 97 ? 8.593 14.197 1.425 1.00 91.25 97 PHE A C 1
ATOM 784 O O . PHE A 1 97 ? 9.625 14.069 0.766 1.00 91.25 97 PHE A O 1
ATOM 791 N N . PRO A 1 98 ? 8.516 13.762 2.692 1.00 87.94 98 PRO A N 1
ATOM 792 C CA . PRO A 1 98 ? 9.604 13.031 3.343 1.00 87.94 98 PRO A CA 1
ATOM 793 C C . PRO A 1 98 ? 9.979 11.705 2.666 1.00 87.94 98 PRO A C 1
ATOM 795 O O . PRO A 1 98 ? 11.143 11.312 2.710 1.00 87.94 98 PRO A O 1
ATOM 798 N N . THR A 1 99 ? 9.016 11.000 2.061 1.00 86.75 99 THR A N 1
ATOM 799 C CA . THR A 1 99 ? 9.229 9.634 1.545 1.00 86.75 99 THR A CA 1
ATOM 800 C C . THR A 1 99 ? 8.709 9.411 0.124 1.00 86.75 99 THR A C 1
ATOM 802 O O . THR A 1 99 ? 7.787 10.081 -0.349 1.00 86.75 99 THR A O 1
ATOM 805 N N . VAL A 1 100 ? 9.277 8.406 -0.560 1.00 86.88 100 VAL A N 1
ATOM 806 C CA . VAL A 1 100 ? 8.847 7.981 -1.907 1.00 86.88 100 VAL A CA 1
ATOM 807 C C . VAL A 1 100 ? 7.401 7.489 -1.878 1.00 86.88 100 VAL A C 1
ATOM 809 O O . VAL A 1 100 ? 6.628 7.722 -2.808 1.00 86.88 100 VAL A O 1
ATOM 812 N N . HIS A 1 101 ? 7.015 6.811 -0.798 1.00 84.00 101 HIS A N 1
ATOM 813 C CA . HIS A 1 101 ? 5.652 6.341 -0.610 1.00 84.00 101 HIS A CA 1
ATOM 814 C C . HIS A 1 101 ? 4.645 7.501 -0.612 1.00 84.00 101 HIS A C 1
ATOM 816 O O . HIS A 1 101 ? 3.650 7.455 -1.336 1.00 84.00 101 HIS A O 1
ATOM 822 N N . GLU A 1 102 ? 4.921 8.568 0.138 1.00 84.50 102 GLU A N 1
ATOM 823 C CA . GLU A 1 102 ? 4.022 9.718 0.257 1.00 84.50 102 GLU A CA 1
ATOM 824 C C . GLU A 1 102 ? 3.861 10.482 -1.059 1.00 84.50 102 GLU A C 1
ATOM 826 O O . GLU A 1 102 ? 2.728 10.783 -1.443 1.00 84.50 102 GLU A O 1
ATOM 831 N N . VAL A 1 103 ? 4.951 10.737 -1.795 1.00 86.81 103 VAL A N 1
ATOM 832 C CA . VAL A 1 103 ? 4.852 11.403 -3.105 1.00 86.81 103 VAL A CA 1
ATOM 833 C C . VAL A 1 103 ? 4.101 10.538 -4.122 1.00 86.81 103 VAL A C 1
ATOM 835 O O . VAL A 1 103 ? 3.319 11.062 -4.914 1.00 86.81 103 VAL A O 1
ATOM 838 N N . ARG A 1 104 ? 4.247 9.205 -4.069 1.00 85.81 104 ARG A N 1
ATOM 839 C CA . ARG A 1 104 ? 3.504 8.281 -4.942 1.00 85.81 104 ARG A CA 1
ATOM 840 C C . ARG A 1 104 ? 2.020 8.260 -4.635 1.00 85.81 104 ARG A C 1
ATOM 842 O O . ARG A 1 104 ? 1.219 8.279 -5.567 1.00 85.81 104 ARG A O 1
ATOM 849 N N . LEU A 1 105 ? 1.647 8.234 -3.355 1.00 82.19 105 LEU A N 1
ATOM 850 C CA . LEU A 1 105 ? 0.248 8.372 -2.957 1.00 82.19 105 LEU A CA 1
ATOM 851 C C . LEU A 1 105 ? -0.294 9.725 -3.419 1.00 82.19 105 LEU A C 1
ATOM 853 O O . LEU A 1 105 ? -1.367 9.786 -4.016 1.00 82.19 105 LEU A O 1
ATOM 857 N N . HIS A 1 106 ? 0.460 10.804 -3.211 1.00 85.00 106 HIS A N 1
ATOM 858 C CA . HIS A 1 106 ? 0.070 12.126 -3.677 1.00 85.00 106 HIS A CA 1
ATOM 859 C C . HIS A 1 106 ? -0.146 12.168 -5.198 1.00 85.00 106 HIS A C 1
ATOM 861 O O . HIS A 1 106 ? -1.208 12.624 -5.622 1.00 85.00 106 HIS A O 1
ATOM 867 N N . GLU A 1 107 ? 0.787 11.659 -6.011 1.00 83.00 107 GLU A N 1
ATOM 868 C CA . GLU A 1 107 ? 0.630 11.571 -7.470 1.00 83.00 107 GLU A CA 1
ATOM 869 C C . GLU A 1 107 ? -0.584 10.718 -7.848 1.00 83.00 107 GLU A C 1
ATOM 871 O O . GLU A 1 107 ? -1.401 11.138 -8.667 1.00 83.00 107 GLU A O 1
ATOM 876 N N . GLN A 1 108 ? -0.766 9.562 -7.205 1.00 78.81 108 GLN A N 1
ATOM 877 C CA . GLN A 1 108 ? -1.900 8.676 -7.455 1.00 78.81 108 GLN A CA 1
ATOM 878 C C . GLN A 1 108 ? -3.249 9.356 -7.174 1.00 78.81 108 GLN A C 1
ATOM 880 O O . GLN A 1 108 ? -4.183 9.193 -7.960 1.00 78.81 108 GLN A O 1
ATOM 885 N N . PHE A 1 109 ? -3.369 10.109 -6.077 1.00 73.00 109 PHE A N 1
ATOM 886 C CA . PHE A 1 109 ? -4.636 10.715 -5.653 1.00 73.00 109 PHE A CA 1
ATOM 887 C C . PHE A 1 109 ? -4.892 12.109 -6.231 1.00 73.00 109 PHE A C 1
ATOM 889 O O . PHE A 1 109 ? -6.051 12.490 -6.397 1.00 73.00 109 PHE A O 1
ATOM 896 N N . SER A 1 110 ? -3.838 12.868 -6.528 1.00 79.12 110 SER A N 1
ATOM 897 C CA . SER A 1 110 ? -3.934 14.279 -6.935 1.00 79.12 110 SER A CA 1
ATOM 898 C C . SER A 1 110 ? -3.740 14.472 -8.438 1.00 79.12 110 SER A C 1
ATOM 900 O O . SER A 1 110 ? -4.268 15.431 -8.997 1.00 79.12 110 SER A O 1
ATOM 902 N N . HIS A 1 111 ? -3.012 13.561 -9.095 1.00 81.12 111 HIS A N 1
ATOM 903 C CA . HIS A 1 111 ? -2.609 13.677 -10.502 1.00 81.12 111 HIS A CA 1
ATOM 904 C C . HIS A 1 111 ? -2.922 12.434 -11.349 1.00 81.12 111 HIS A C 1
ATOM 906 O O . HIS A 1 111 ? -2.765 12.467 -12.568 1.00 81.12 111 HIS A O 1
ATOM 912 N N . GLY A 1 112 ? -3.399 11.343 -10.744 1.00 64.31 112 GLY A N 1
ATOM 913 C CA . GLY A 1 112 ? -3.807 10.147 -11.470 1.00 64.31 112 GLY A CA 1
ATOM 914 C C . GLY A 1 112 ? -4.944 10.435 -12.458 1.00 64.31 112 GLY A C 1
ATOM 915 O O . GLY A 1 112 ? -5.969 11.009 -12.091 1.00 64.31 112 GLY A O 1
ATOM 916 N N . ALA A 1 113 ? -4.793 9.977 -13.708 1.00 56.41 113 ALA A N 1
ATOM 917 C CA . ALA A 1 113 ? -5.816 10.081 -14.762 1.00 56.41 113 ALA A CA 1
ATOM 918 C C . ALA A 1 113 ? -7.155 9.426 -14.365 1.00 56.41 113 ALA A C 1
ATOM 920 O O . ALA A 1 113 ? -8.226 9.792 -14.849 1.00 56.41 113 ALA A O 1
ATOM 921 N N . GLN A 1 114 ? -7.103 8.495 -13.415 1.00 47.31 114 GLN A N 1
ATOM 922 C CA . GLN A 1 114 ? -8.264 7.952 -12.746 1.00 47.31 114 GLN A CA 1
ATOM 923 C C . GLN A 1 114 ? -8.514 8.786 -11.482 1.00 47.31 114 GLN A C 1
ATOM 925 O O . GLN A 1 114 ? -7.862 8.576 -10.458 1.00 47.31 114 GLN A O 1
ATOM 930 N N . ARG A 1 115 ? -9.553 9.629 -11.472 1.00 43.56 115 ARG A N 1
ATOM 931 C CA . ARG A 1 115 ? -10.322 9.840 -10.232 1.00 43.56 115 ARG A CA 1
ATOM 932 C C . ARG A 1 115 ? -10.933 8.489 -9.861 1.00 43.56 115 ARG A C 1
ATOM 934 O O . ARG A 1 115 ? -12.112 8.238 -10.099 1.00 43.56 115 ARG A O 1
ATOM 941 N N . CYS A 1 116 ? -10.109 7.571 -9.365 1.00 42.06 116 CYS A N 1
ATOM 942 C CA . CYS A 1 116 ? -10.511 6.236 -8.986 1.00 42.06 116 CYS A CA 1
ATOM 943 C C . CYS A 1 116 ? -11.289 6.367 -7.681 1.00 42.06 116 CYS A C 1
ATOM 945 O O . CYS A 1 116 ? -10.774 6.117 -6.596 1.00 42.06 116 CYS A O 1
ATOM 947 N N . ARG A 1 117 ? -12.573 6.716 -7.791 1.00 45.12 117 ARG A N 1
ATOM 948 C CA . ARG A 1 117 ? -13.569 6.512 -6.732 1.00 45.12 117 ARG A CA 1
ATOM 949 C C . ARG A 1 117 ? -13.765 5.017 -6.391 1.00 45.12 117 ARG A C 1
ATOM 951 O O . ARG A 1 117 ? -14.710 4.676 -5.693 1.00 45.12 117 ARG A O 1
ATOM 958 N N . THR A 1 118 ? -12.890 4.127 -6.870 1.00 41.22 118 THR A N 1
ATOM 959 C CA . THR A 1 118 ? -13.051 2.669 -6.830 1.00 41.22 118 THR A CA 1
ATOM 960 C C . THR A 1 118 ? -12.019 1.960 -5.940 1.00 41.22 118 THR A C 1
ATOM 962 O O . THR A 1 118 ? -12.164 0.765 -5.731 1.00 41.22 118 THR A O 1
ATOM 965 N N . PHE A 1 119 ? -11.031 2.649 -5.345 1.00 46.75 119 PHE A N 1
ATOM 966 C CA . PHE A 1 119 ? -10.044 1.999 -4.453 1.00 46.75 119 PHE A CA 1
ATOM 967 C C . PHE A 1 119 ? -10.081 2.417 -2.976 1.00 46.75 119 PHE A C 1
ATOM 969 O O . PHE A 1 119 ? -9.235 1.987 -2.200 1.00 46.75 119 PHE A O 1
ATOM 976 N N . SER A 1 120 ? -11.092 3.168 -2.528 1.00 48.47 120 SER A N 1
ATOM 977 C CA . SER A 1 120 ? -11.347 3.358 -1.089 1.00 48.47 120 SER A CA 1
ATOM 978 C C . SER A 1 120 ? -12.203 2.229 -0.499 1.00 48.47 120 SER A C 1
ATOM 980 O O . SER A 1 120 ? -13.070 2.486 0.341 1.00 48.47 120 SER A O 1
ATOM 982 N N . ARG A 1 121 ? -12.043 0.987 -0.977 1.00 64.06 121 ARG A N 1
ATOM 983 C CA . ARG A 1 121 ? -12.770 -0.142 -0.397 1.00 64.06 121 ARG A CA 1
ATOM 984 C C . ARG A 1 121 ? -11.981 -0.664 0.795 1.00 64.06 121 ARG A C 1
ATOM 986 O O . ARG A 1 121 ? -10.860 -1.139 0.661 1.00 64.06 121 ARG A O 1
ATOM 993 N N . TYR A 1 122 ? -12.556 -0.512 1.977 1.00 76.56 122 TYR A N 1
ATOM 994 C CA . TYR A 1 122 ? -11.995 -1.022 3.216 1.00 76.56 122 TYR A CA 1
ATOM 995 C C . TYR A 1 122 ? -12.382 -2.492 3.323 1.00 76.56 122 TYR A C 1
ATOM 997 O O . TYR A 1 122 ? -13.564 -2.794 3.465 1.00 76.56 122 TYR A O 1
ATOM 1005 N N . LEU A 1 123 ? -11.406 -3.393 3.220 1.00 78.25 123 LEU A N 1
ATOM 1006 C CA . LEU A 1 123 ? -11.640 -4.836 3.271 1.00 78.25 123 LEU A CA 1
ATOM 1007 C C . LEU A 1 123 ? -11.691 -5.337 4.717 1.00 78.25 123 LEU A C 1
ATOM 1009 O O . LEU A 1 123 ? -10.966 -4.853 5.595 1.00 78.25 123 LEU A O 1
ATOM 1013 N N . CYS A 1 124 ? -12.575 -6.294 4.981 1.00 80.69 124 CYS A N 1
ATOM 1014 C CA . CYS A 1 124 ? -12.590 -7.020 6.242 1.00 80.69 124 CYS A CA 1
ATOM 1015 C C . CYS A 1 124 ? -11.440 -8.024 6.289 1.00 80.69 124 CYS A C 1
ATOM 1017 O O . CYS A 1 124 ? -11.381 -8.921 5.456 1.00 80.69 124 CYS A O 1
ATOM 1019 N N . ASP A 1 125 ? -10.581 -7.919 7.299 1.00 75.94 125 ASP A N 1
ATOM 1020 C CA . ASP A 1 125 ? -9.414 -8.797 7.434 1.00 75.94 125 ASP A CA 1
ATOM 1021 C C . ASP A 1 125 ? -9.814 -10.250 7.793 1.00 75.94 125 ASP A C 1
ATOM 1023 O O . ASP A 1 125 ? -9.022 -11.163 7.601 1.00 75.94 125 ASP A O 1
ATOM 1027 N N . TYR A 1 126 ? -11.049 -10.473 8.273 1.00 74.75 126 TYR A N 1
ATOM 1028 C CA . TYR A 1 126 ? -11.573 -11.799 8.642 1.00 74.75 126 TYR A CA 1
ATOM 1029 C C . TYR A 1 126 ? -12.265 -12.541 7.482 1.00 74.75 126 TYR A C 1
ATOM 1031 O O . TYR A 1 126 ? -12.137 -13.753 7.369 1.00 74.75 126 TYR A O 1
ATOM 1039 N N . CYS A 1 127 ? -13.004 -11.841 6.611 1.00 77.06 127 CYS A N 1
ATOM 1040 C CA . CYS A 1 127 ? -13.809 -12.483 5.555 1.00 77.06 127 CYS A CA 1
ATOM 1041 C C . CYS A 1 127 ? -13.634 -11.889 4.147 1.00 77.06 127 CYS A C 1
ATOM 1043 O O . CYS A 1 127 ? -14.285 -12.339 3.209 1.00 77.06 127 CYS A O 1
ATOM 1045 N N . GLY A 1 128 ? -12.813 -10.849 3.987 1.00 73.88 128 GLY A N 1
ATOM 1046 C CA . GLY A 1 128 ? -12.561 -10.202 2.698 1.00 73.88 128 GLY A CA 1
ATOM 1047 C C . GLY A 1 128 ? -13.677 -9.287 2.178 1.00 73.88 128 GLY A C 1
ATOM 1048 O O . GLY A 1 128 ? -13.492 -8.672 1.132 1.00 73.88 128 GLY A O 1
ATOM 1049 N N . SER A 1 129 ? -14.807 -9.144 2.885 1.00 74.62 129 SER A N 1
ATOM 1050 C CA . SER A 1 129 ? -15.922 -8.280 2.462 1.00 74.62 129 SER A CA 1
ATOM 1051 C C . SER A 1 129 ? -15.503 -6.822 2.261 1.00 74.62 129 SER A C 1
ATOM 1053 O O . SER A 1 129 ? -14.736 -6.266 3.053 1.00 74.62 129 SER A O 1
ATOM 1055 N N . GLU A 1 130 ? -16.055 -6.188 1.227 1.00 82.75 130 GLU A N 1
ATOM 1056 C CA . GLU A 1 130 ? -15.701 -4.829 0.821 1.00 82.75 130 GLU A CA 1
ATOM 1057 C C . GLU A 1 130 ? -16.652 -3.774 1.398 1.00 82.75 130 GLU A C 1
ATOM 1059 O O . GLU A 1 130 ? -17.873 -3.907 1.317 1.00 82.75 130 GLU A O 1
ATOM 1064 N N . PHE A 1 131 ? -16.099 -2.674 1.917 1.00 82.62 131 PHE A N 1
ATOM 1065 C CA . PHE A 1 131 ? -16.883 -1.576 2.488 1.00 82.62 131 PHE A CA 1
ATOM 1066 C C . PHE A 1 131 ? -16.486 -0.221 1.916 1.00 82.62 131 PHE A C 1
ATOM 1068 O O . PHE A 1 131 ? -15.321 0.042 1.640 1.00 82.62 131 PHE A O 1
ATOM 1075 N N . THR A 1 132 ? -17.452 0.689 1.817 1.00 82.00 132 THR A N 1
ATOM 1076 C CA . THR A 1 132 ? -17.241 2.057 1.315 1.00 82.00 132 THR A CA 1
ATOM 1077 C C . THR A 1 132 ? -16.547 2.983 2.319 1.00 82.00 132 THR A C 1
ATOM 1079 O O . THR A 1 132 ? -16.086 4.056 1.939 1.00 82.00 132 THR A O 1
ATOM 1082 N N . SER A 1 133 ? -16.454 2.594 3.598 1.00 84.69 133 SER A N 1
ATOM 1083 C CA . SER A 1 133 ? -15.742 3.357 4.631 1.00 84.69 133 SER A CA 1
ATOM 1084 C C . SER A 1 133 ? -15.066 2.462 5.675 1.00 84.69 133 SER A C 1
ATOM 1086 O O . SER A 1 133 ? -15.524 1.351 5.956 1.00 84.69 133 SER A O 1
ATOM 1088 N N . LYS A 1 134 ? -13.995 2.980 6.302 1.00 84.44 134 LYS A N 1
ATOM 1089 C CA . LYS A 1 134 ? -13.261 2.299 7.384 1.00 84.44 134 LYS A CA 1
ATOM 1090 C C . LYS A 1 134 ? -14.188 1.949 8.537 1.00 84.44 134 LYS A C 1
ATOM 1092 O O . LYS A 1 134 ? -14.078 0.878 9.119 1.00 84.44 134 LYS A O 1
ATOM 1097 N N . HIS A 1 135 ? -15.098 2.871 8.843 1.00 86.06 135 HIS A N 1
ATOM 1098 C CA . HIS A 1 135 ? -16.057 2.723 9.920 1.00 86.06 135 HIS A CA 1
ATOM 1099 C C . HIS A 1 135 ? -16.987 1.532 9.684 1.00 86.06 135 HIS A C 1
ATOM 1101 O O . HIS A 1 135 ? -17.125 0.697 10.572 1.00 86.06 135 HIS A O 1
ATOM 1107 N N . LEU A 1 136 ? -17.561 1.413 8.481 1.00 87.94 136 LEU A N 1
ATOM 1108 C CA . LEU A 1 136 ? -18.440 0.292 8.135 1.00 87.94 136 LEU A CA 1
ATOM 1109 C C . LEU A 1 136 ? -17.700 -1.048 8.200 1.00 87.94 136 LEU A C 1
ATOM 1111 O O . LEU A 1 136 ? -18.228 -2.005 8.759 1.00 87.94 136 LEU A O 1
ATOM 1115 N N . ARG A 1 137 ? -16.451 -1.089 7.721 1.00 91.12 137 ARG A N 1
ATOM 1116 C CA . ARG A 1 137 ? -15.588 -2.269 7.852 1.00 91.12 137 ARG A CA 1
ATOM 1117 C C . ARG A 1 137 ? -15.341 -2.632 9.310 1.00 91.12 137 ARG A C 1
ATOM 1119 O O . ARG A 1 137 ? -15.482 -3.790 9.679 1.00 91.12 137 ARG A O 1
ATOM 1126 N N . ASP A 1 138 ? -14.944 -1.665 10.135 1.00 89.75 138 ASP A N 1
ATOM 1127 C CA . ASP A 1 138 ? -14.602 -1.903 11.541 1.00 89.75 138 ASP A CA 1
ATOM 1128 C C . ASP A 1 138 ? -15.834 -2.350 12.357 1.00 89.75 138 ASP A C 1
ATOM 1130 O O . ASP A 1 138 ? -15.702 -3.214 13.219 1.00 89.75 138 ASP A O 1
ATOM 1134 N N . VAL A 1 139 ? -17.032 -1.825 12.060 1.00 88.62 139 VAL A N 1
ATOM 1135 C CA . VAL A 1 139 ? -18.300 -2.297 12.654 1.00 88.62 139 VAL A CA 1
ATOM 1136 C C . VAL A 1 139 ? -18.601 -3.732 12.225 1.00 88.62 139 VAL A C 1
ATOM 1138 O O . VAL A 1 139 ? -18.896 -4.573 13.070 1.00 88.62 139 VAL A O 1
ATOM 1141 N N . HIS A 1 140 ? -18.474 -4.030 10.933 1.00 89.19 140 HIS A N 1
ATOM 1142 C CA . HIS A 1 140 ? -18.655 -5.384 10.421 1.00 89.19 140 HIS A CA 1
ATOM 1143 C C . HIS A 1 140 ? -17.645 -6.381 11.010 1.00 89.19 140 HIS A C 1
ATOM 1145 O O . HIS A 1 140 ? -17.998 -7.511 11.321 1.00 89.19 140 HIS A O 1
ATOM 1151 N N . LEU A 1 141 ? -16.389 -5.982 11.217 1.00 87.19 141 LEU A N 1
ATOM 1152 C CA . LEU A 1 141 ? -15.396 -6.872 11.817 1.00 87.19 141 LEU A CA 1
ATOM 1153 C C . LEU A 1 141 ? -15.830 -7.345 13.214 1.00 87.19 141 LEU A C 1
ATOM 1155 O O . LEU A 1 141 ? -15.615 -8.498 13.564 1.00 87.19 141 LEU A O 1
ATOM 1159 N N . ILE A 1 142 ? -16.474 -6.473 13.994 1.00 86.88 142 ILE A N 1
ATOM 1160 C CA . ILE A 1 142 ? -16.980 -6.814 15.330 1.00 86.88 142 ILE A CA 1
ATOM 1161 C C . ILE A 1 142 ? -18.150 -7.806 15.243 1.00 86.88 142 ILE A C 1
ATOM 1163 O O . ILE A 1 142 ? -18.270 -8.657 16.124 1.00 86.88 142 ILE A O 1
ATOM 1167 N N . SER A 1 143 ? -18.978 -7.757 14.189 1.00 86.12 143 SER A N 1
ATOM 1168 C CA . SER A 1 143 ? -20.127 -8.667 14.052 1.00 86.12 143 SER A CA 1
ATOM 1169 C C . SER A 1 143 ? -19.720 -10.133 13.892 1.00 86.12 143 SER A C 1
ATOM 1171 O O . SER A 1 143 ? -20.479 -11.012 14.284 1.00 86.12 143 SER A O 1
ATOM 1173 N N . HIS A 1 144 ? -18.508 -10.420 13.397 1.00 85.19 144 HIS A N 1
ATOM 1174 C CA . HIS A 1 144 ? -17.979 -11.796 13.367 1.00 85.19 144 HIS A CA 1
ATOM 1175 C C . HIS A 1 144 ? -17.852 -12.414 14.761 1.00 85.19 144 HIS A C 1
ATOM 1177 O O . HIS A 1 144 ? -17.934 -13.629 14.915 1.00 85.19 144 HIS A O 1
ATOM 1183 N N . PHE A 1 145 ? -17.713 -11.576 15.787 1.00 84.25 145 PHE A N 1
ATOM 1184 C CA . PHE A 1 145 ? -17.479 -11.996 17.162 1.00 84.25 145 PHE A CA 1
ATOM 1185 C C . PHE A 1 145 ? -18.674 -11.717 18.076 1.00 84.25 145 PHE A C 1
ATOM 1187 O O . PHE A 1 145 ? -18.560 -11.921 19.278 1.00 84.25 145 PHE A O 1
ATOM 1194 N N . GLU A 1 146 ? -19.832 -11.290 17.557 1.00 82.50 146 GLU A N 1
ATOM 1195 C CA . GLU A 1 146 ? -20.985 -10.870 18.374 1.00 82.50 146 GLU A CA 1
ATOM 1196 C C . GLU A 1 146 ? -21.426 -11.936 19.393 1.00 82.50 146 GLU A C 1
ATOM 1198 O O . GLU A 1 146 ? -21.777 -11.607 20.524 1.00 82.50 146 GLU A O 1
ATOM 1203 N N . ARG A 1 147 ? -21.309 -13.223 19.039 1.00 81.56 147 ARG A N 1
ATOM 1204 C CA . ARG A 1 147 ? -21.663 -14.347 19.925 1.00 81.56 147 ARG A CA 1
ATOM 1205 C C . ARG A 1 147 ? -20.701 -14.536 21.102 1.00 81.56 147 ARG A C 1
ATOM 1207 O O . ARG A 1 147 ? -21.128 -15.029 22.138 1.00 81.56 147 ARG A O 1
ATOM 1214 N N . VAL A 1 148 ? -19.427 -14.173 20.947 1.00 80.69 148 VAL A N 1
ATOM 1215 C CA . VAL A 1 148 ? -18.375 -14.362 21.970 1.00 80.69 148 VAL A CA 1
ATOM 1216 C C . VAL A 1 148 ? -17.991 -13.061 22.666 1.00 80.69 148 VAL A C 1
ATOM 1218 O O . VAL A 1 148 ? -17.412 -13.074 23.752 1.00 80.69 148 VAL A O 1
ATOM 1221 N N . ILE A 1 149 ? -18.320 -11.919 22.060 1.00 81.31 149 ILE A N 1
ATOM 1222 C CA . ILE A 1 149 ? -17.847 -10.625 22.527 1.00 81.31 149 ILE A CA 1
ATOM 1223 C C . ILE A 1 149 ? -18.390 -10.299 23.921 1.00 81.31 149 ILE A C 1
ATOM 1225 O O . ILE A 1 149 ? -17.662 -9.717 24.712 1.00 81.31 149 ILE A O 1
ATOM 1229 N N . GLY A 1 150 ? -19.624 -10.710 24.242 1.00 83.00 150 GLY A N 1
ATOM 1230 C CA . GLY A 1 150 ? -20.221 -10.534 25.572 1.00 83.00 150 GLY A CA 1
ATOM 1231 C C . GLY A 1 150 ? -19.356 -11.152 26.671 1.00 83.00 150 GLY A C 1
ATOM 1232 O O . GLY A 1 150 ? -18.839 -10.431 27.516 1.00 83.00 150 GLY A O 1
ATOM 1233 N N . SER A 1 151 ? -19.076 -12.453 26.569 1.00 86.19 151 SER A N 1
ATOM 1234 C CA . SER A 1 151 ? -18.235 -13.166 27.540 1.00 86.19 151 SER A CA 1
ATOM 1235 C C . SER A 1 151 ? -16.796 -12.645 27.605 1.00 86.19 151 SER A C 1
ATOM 1237 O O . SER A 1 151 ? -16.172 -12.667 28.663 1.00 86.19 151 SER A O 1
ATOM 1239 N N . VAL A 1 152 ? -16.252 -12.165 26.479 1.00 85.75 152 VAL A N 1
ATOM 1240 C CA . VAL A 1 152 ? -14.922 -11.538 26.454 1.00 85.75 152 VAL A CA 1
ATOM 1241 C C . VAL A 1 152 ? -14.933 -10.228 27.244 1.00 85.75 152 VAL A C 1
ATOM 1243 O O . VAL A 1 152 ? -13.988 -9.967 27.983 1.00 85.75 152 VAL A O 1
ATOM 1246 N N . TRP A 1 153 ? -15.997 -9.424 27.139 1.00 86.00 153 TRP A N 1
ATOM 1247 C CA . TRP A 1 153 ? -16.136 -8.198 27.929 1.00 86.00 153 TRP A CA 1
ATOM 1248 C C . TRP A 1 153 ? -16.275 -8.482 29.415 1.00 86.00 153 TRP A C 1
ATOM 1250 O O . TRP A 1 153 ? -15.562 -7.850 30.186 1.00 86.00 153 TRP A O 1
ATOM 1260 N N . ASP A 1 154 ? -17.105 -9.451 29.801 1.00 85.31 154 ASP A N 1
ATOM 1261 C CA . ASP A 1 154 ? -17.291 -9.811 31.211 1.00 85.31 154 ASP A CA 1
ATOM 1262 C C . ASP A 1 154 ? -15.954 -10.215 31.852 1.00 85.31 154 ASP A C 1
ATOM 1264 O O . ASP A 1 154 ? -15.604 -9.767 32.945 1.00 85.31 154 ASP A O 1
ATOM 1268 N N . ARG A 1 155 ? -15.142 -10.994 31.123 1.00 85.50 155 ARG A N 1
ATOM 1269 C CA . ARG A 1 155 ? -13.809 -11.402 31.579 1.00 85.50 155 ARG A CA 1
ATOM 1270 C C . ARG A 1 155 ? -12.817 -10.239 31.632 1.00 85.50 155 ARG A C 1
ATOM 1272 O O . ARG A 1 155 ? -12.019 -10.166 32.560 1.00 85.50 155 ARG A O 1
ATOM 1279 N N . ILE A 1 156 ? -12.855 -9.327 30.661 1.00 85.25 156 ILE A N 1
ATOM 1280 C CA . ILE A 1 156 ? -12.017 -8.117 30.671 1.00 85.25 156 ILE A CA 1
ATOM 1281 C C . ILE A 1 156 ? -12.380 -7.216 31.856 1.00 85.25 156 ILE A C 1
ATOM 1283 O O . ILE A 1 156 ? -11.476 -6.696 32.505 1.00 85.25 156 ILE A O 1
ATOM 1287 N N . GLU A 1 157 ? -13.669 -7.047 32.155 1.00 82.81 157 GLU A N 1
ATOM 1288 C CA . GLU A 1 157 ? -14.139 -6.254 33.296 1.00 82.81 157 GLU A CA 1
ATOM 1289 C C . GLU A 1 157 ? -13.724 -6.897 34.625 1.00 82.81 157 GLU A C 1
ATOM 1291 O O . GLU A 1 157 ? -13.221 -6.201 35.506 1.00 82.81 157 GLU A O 1
ATOM 1296 N N . GLN A 1 158 ? -13.819 -8.226 34.746 1.00 83.44 158 GLN A N 1
ATOM 1297 C CA . GLN A 1 158 ? -13.273 -8.950 35.895 1.00 83.44 158 GLN A CA 1
ATOM 1298 C C . GLN A 1 158 ? -11.766 -8.693 36.067 1.00 83.44 158 GLN A C 1
ATOM 1300 O O . GLN A 1 158 ? -11.329 -8.312 37.150 1.00 83.44 158 GLN A O 1
ATOM 1305 N N . MET A 1 159 ? -10.976 -8.827 34.996 1.00 80.31 159 MET A N 1
ATOM 1306 C CA . MET A 1 159 ? -9.530 -8.583 35.049 1.00 80.31 159 MET A CA 1
ATOM 1307 C C . MET A 1 159 ? -9.193 -7.132 35.416 1.00 80.31 159 MET A C 1
ATOM 1309 O O . MET A 1 159 ? -8.228 -6.887 36.131 1.00 80.31 159 MET A O 1
ATOM 1313 N N . GLN A 1 160 ? -9.972 -6.153 34.955 1.00 77.38 160 GLN A N 1
ATOM 1314 C CA . GLN A 1 160 ? -9.776 -4.757 35.351 1.00 77.38 160 GLN A CA 1
ATOM 1315 C C . GLN A 1 160 ? -10.041 -4.555 36.850 1.00 77.38 160 GLN A C 1
ATOM 1317 O O . GLN A 1 160 ? -9.271 -3.858 37.507 1.00 77.38 160 GLN A O 1
ATOM 1322 N N . ASN A 1 161 ? -11.061 -5.210 37.408 1.00 76.75 161 ASN A N 1
ATOM 1323 C CA . ASN A 1 161 ? -11.372 -5.128 38.837 1.00 76.75 161 ASN A CA 1
ATOM 1324 C C . ASN A 1 161 ? -10.334 -5.834 39.728 1.00 76.75 161 ASN A C 1
ATOM 1326 O O . ASN A 1 161 ? -10.121 -5.408 40.857 1.00 76.75 161 ASN A O 1
ATOM 1330 N N . GLU A 1 162 ? -9.699 -6.902 39.236 1.00 74.12 162 GLU A N 1
ATOM 1331 C CA . GLU A 1 162 ? -8.713 -7.686 39.995 1.00 74.12 162 GLU A CA 1
ATOM 1332 C C . GLU A 1 162 ? -7.285 -7.118 39.912 1.00 74.12 162 GLU A C 1
ATOM 1334 O O . GLU A 1 162 ? -6.534 -7.214 40.880 1.00 74.12 162 GLU A O 1
ATOM 1339 N N . PHE A 1 163 ? -6.891 -6.539 38.770 1.00 65.38 163 PHE A N 1
ATOM 1340 C CA . PHE A 1 163 ? -5.494 -6.158 38.499 1.00 65.38 163 PHE A CA 1
ATOM 1341 C C . PHE A 1 163 ? -5.232 -4.652 38.456 1.00 65.38 163 PHE A C 1
ATOM 1343 O O . PHE A 1 163 ? -4.069 -4.246 38.412 1.00 65.38 163 PHE A O 1
ATOM 1350 N N . THR A 1 164 ? -6.269 -3.812 38.425 1.00 61.91 164 THR A N 1
ATOM 1351 C CA . THR A 1 164 ? -6.089 -2.359 38.346 1.00 61.91 164 THR A CA 1
ATOM 1352 C C . THR A 1 164 ? -6.632 -1.696 39.610 1.00 61.91 164 THR A C 1
ATOM 1354 O O . THR A 1 164 ? -7.810 -1.379 39.704 1.00 61.91 164 THR A O 1
ATOM 1357 N N . ASP A 1 165 ? -5.750 -1.427 40.581 1.00 58.06 165 ASP A N 1
ATOM 1358 C CA . ASP A 1 165 ? -6.058 -0.584 41.758 1.00 58.06 165 ASP A CA 1
ATOM 1359 C C . ASP A 1 165 ? -6.471 0.855 41.362 1.00 58.06 165 ASP A C 1
ATOM 1361 O O . ASP A 1 165 ? -6.919 1.653 42.185 1.00 58.06 165 ASP A O 1
ATOM 1365 N N . GLN A 1 166 ? -6.331 1.208 40.079 1.00 57.91 166 GLN A N 1
ATOM 1366 C CA . GLN A 1 166 ? -6.777 2.460 39.480 1.00 57.91 166 GLN A CA 1
ATOM 1367 C C . GLN A 1 166 ? -7.546 2.160 38.190 1.00 57.91 166 GLN A C 1
ATOM 1369 O O . GLN A 1 166 ? -6.972 1.670 37.219 1.00 57.91 166 GLN A O 1
ATOM 1374 N N . LEU A 1 167 ? -8.838 2.500 38.170 1.00 57.88 167 LEU A N 1
ATOM 1375 C CA . LEU A 1 167 ? -9.735 2.371 37.016 1.00 57.88 167 LEU A CA 1
ATOM 1376 C C . LEU A 1 167 ? -9.317 3.329 35.879 1.00 57.88 167 LEU A C 1
ATOM 1378 O O . LEU A 1 167 ? -9.951 4.354 35.620 1.00 57.88 167 LEU A O 1
ATOM 1382 N N . LEU A 1 168 ? -8.236 3.008 35.166 1.00 64.94 168 LEU A N 1
ATOM 1383 C CA . LEU A 1 168 ? -7.907 3.660 33.902 1.00 64.94 168 LEU A CA 1
ATOM 1384 C C . LEU A 1 168 ? -8.883 3.152 32.838 1.00 64.94 168 LEU A C 1
ATOM 1386 O O . LEU A 1 168 ? -8.678 2.132 32.176 1.00 64.94 168 LEU A O 1
ATOM 1390 N N . VAL A 1 169 ? -9.997 3.873 32.707 1.00 70.12 169 VAL A N 1
ATOM 1391 C CA . VAL A 1 169 ? -11.071 3.578 31.756 1.00 70.12 169 VAL A CA 1
ATOM 1392 C C . VAL A 1 169 ? -10.474 3.388 30.354 1.00 70.12 169 VAL A C 1
ATOM 1394 O O . VAL A 1 169 ? -9.800 4.273 29.834 1.00 70.12 169 VAL A O 1
ATOM 1397 N N . ASN A 1 170 ? -10.770 2.243 29.725 1.00 77.75 170 ASN A N 1
ATOM 1398 C CA . ASN A 1 170 ? -10.280 1.825 28.399 1.00 77.75 170 ASN A CA 1
ATOM 1399 C C . ASN A 1 170 ? -8.800 1.387 28.315 1.00 77.75 170 ASN A C 1
ATOM 1401 O O . ASN A 1 170 ? -8.235 1.397 27.216 1.00 77.75 170 ASN A O 1
ATOM 1405 N N . GLN A 1 171 ? -8.174 0.977 29.422 1.00 85.25 171 GLN A N 1
ATOM 1406 C CA . GLN A 1 171 ? -6.907 0.242 29.377 1.00 85.25 171 GLN A CA 1
ATOM 1407 C C . GLN A 1 171 ? -7.143 -1.261 29.185 1.00 85.25 171 GLN A C 1
ATOM 1409 O O . GLN A 1 171 ? -7.926 -1.882 29.900 1.00 85.25 171 GLN A O 1
ATOM 1414 N N . CYS A 1 172 ? -6.450 -1.863 28.223 1.00 87.25 172 CYS A N 1
ATOM 1415 C CA . CYS A 1 172 ? -6.488 -3.301 27.998 1.00 87.25 172 CYS A CA 1
ATOM 1416 C C . CYS A 1 172 ? -5.733 -4.047 29.111 1.00 87.25 172 CYS A C 1
ATOM 1418 O O . CYS A 1 172 ? -4.532 -3.829 29.232 1.00 87.25 172 CYS A O 1
ATOM 1420 N N . PRO A 1 173 ? -6.355 -4.961 29.875 1.00 84.44 173 PRO A N 1
ATOM 1421 C CA . PRO A 1 173 ? -5.661 -5.686 30.945 1.00 84.44 173 PRO A CA 1
ATOM 1422 C C . PRO A 1 173 ? -4.686 -6.759 30.425 1.00 84.44 173 PRO A C 1
ATOM 1424 O O . PRO A 1 173 ? -3.874 -7.265 31.186 1.00 84.44 173 PRO A O 1
ATOM 1427 N N . ILE A 1 174 ? -4.751 -7.106 29.133 1.00 84.69 174 ILE A N 1
ATOM 1428 C CA . ILE A 1 174 ? -3.903 -8.137 28.509 1.00 84.69 174 ILE A CA 1
ATOM 1429 C C . ILE A 1 174 ? -2.560 -7.550 28.056 1.00 84.69 174 ILE A C 1
ATOM 1431 O O . ILE A 1 174 ? -1.514 -8.165 28.223 1.00 84.69 174 ILE A O 1
ATOM 1435 N N . CYS A 1 175 ? -2.583 -6.357 27.455 1.00 87.56 175 CYS A N 1
ATOM 1436 C CA . CYS A 1 175 ? -1.397 -5.736 26.854 1.00 87.56 175 CYS A CA 1
ATOM 1437 C C . CYS A 1 175 ? -1.159 -4.290 27.312 1.00 87.56 175 CYS A C 1
ATOM 1439 O O . CYS A 1 175 ? -0.381 -3.567 26.692 1.00 87.56 175 CYS A O 1
ATOM 1441 N N . TYR A 1 176 ? -1.886 -3.842 28.339 1.00 85.31 176 TYR A N 1
ATOM 1442 C CA . TYR A 1 176 ? -1.793 -2.527 28.989 1.00 85.31 176 TYR A CA 1
ATOM 1443 C C . TYR A 1 176 ? -1.958 -1.306 28.068 1.00 85.31 176 TYR A C 1
ATOM 1445 O O . TYR A 1 176 ? -1.735 -0.169 28.484 1.00 85.31 176 TYR A O 1
ATOM 1453 N N . SER A 1 177 ? -2.404 -1.515 26.826 1.00 86.00 177 SER A N 1
ATOM 1454 C CA . SER A 1 177 ? -2.657 -0.448 25.856 1.00 86.00 177 SER A CA 1
ATOM 1455 C C . SER A 1 177 ? -3.861 0.392 26.275 1.00 86.00 177 SER A C 1
ATOM 1457 O O . SER A 1 177 ? -4.932 -0.151 26.546 1.00 86.00 177 SER A O 1
ATOM 1459 N N . VAL A 1 178 ? -3.695 1.714 26.300 1.00 85.81 178 VAL A N 1
ATOM 1460 C CA . VAL A 1 178 ? -4.747 2.669 26.673 1.00 85.81 178 VAL A CA 1
ATOM 1461 C C . VAL A 1 178 ? -5.420 3.207 25.420 1.00 85.81 178 VAL A C 1
ATOM 1463 O O . VAL A 1 178 ? -4.754 3.704 24.511 1.00 85.81 178 VAL A O 1
ATOM 1466 N N . MET A 1 179 ? -6.750 3.135 25.376 1.00 89.81 179 MET A N 1
ATOM 1467 C CA . MET A 1 179 ? -7.530 3.611 24.239 1.00 89.81 179 MET A CA 1
ATOM 1468 C C . MET A 1 179 ? -8.360 4.844 24.602 1.00 89.81 179 MET A C 1
ATOM 1470 O O . MET A 1 179 ? -8.913 4.944 25.688 1.00 89.81 179 MET A O 1
ATOM 1474 N N . GLY A 1 180 ? -8.521 5.777 23.662 1.00 84.62 180 GLY A N 1
ATOM 1475 C CA . GLY A 1 180 ? -9.257 7.026 23.915 1.00 84.62 180 GLY A CA 1
ATOM 1476 C C . GLY A 1 180 ? -10.782 6.879 24.021 1.00 84.62 180 GLY A C 1
ATOM 1477 O O . GLY A 1 180 ? -11.471 7.835 24.356 1.00 84.62 180 GLY A O 1
ATOM 1478 N N . SER A 1 181 ? -11.344 5.709 23.700 1.00 85.81 181 SER A N 1
ATOM 1479 C CA . SER A 1 181 ? -12.787 5.455 23.793 1.00 85.81 181 SER A CA 1
ATOM 1480 C C . SER A 1 181 ? -13.118 3.968 23.925 1.00 85.81 181 SER A C 1
ATOM 1482 O O . SER A 1 181 ? -12.368 3.105 23.450 1.00 85.81 181 SER A O 1
ATOM 1484 N N . ARG A 1 182 ? -14.316 3.663 24.446 1.00 83.06 182 ARG A N 1
ATOM 1485 C CA . ARG A 1 182 ? -14.832 2.287 24.526 1.00 83.06 182 ARG A CA 1
ATOM 1486 C C . ARG A 1 182 ? -14.958 1.648 23.139 1.00 83.06 182 ARG A C 1
ATOM 1488 O O . ARG A 1 182 ? -14.636 0.481 22.985 1.00 83.06 182 ARG A O 1
ATOM 1495 N N . LYS A 1 183 ? -15.321 2.410 22.095 1.00 83.56 183 LYS A N 1
ATOM 1496 C CA . LYS A 1 183 ? -15.383 1.909 20.702 1.00 83.56 183 LYS A CA 1
ATOM 1497 C C . LYS A 1 183 ? -14.008 1.476 20.182 1.00 83.56 183 LYS A C 1
ATOM 1499 O O . LYS A 1 183 ? -13.879 0.380 19.643 1.00 83.56 183 LYS A O 1
ATOM 1504 N N . SER A 1 184 ? -12.980 2.306 20.375 1.00 87.25 184 SER A N 1
ATOM 1505 C CA . SER A 1 184 ? -11.601 1.947 20.008 1.00 87.25 184 SER A CA 1
ATOM 1506 C C . SER A 1 184 ? -11.066 0.781 20.833 1.00 87.25 184 SER A C 1
ATOM 1508 O O . SER A 1 184 ? -10.318 -0.033 20.303 1.00 87.25 184 SER A O 1
ATOM 1510 N N . PHE A 1 185 ? -11.484 0.665 22.096 1.00 88.94 185 PHE A N 1
ATOM 1511 C CA . PHE A 1 185 ? -11.113 -0.461 22.944 1.00 88.94 185 PHE A CA 1
ATOM 1512 C C . PHE A 1 185 ? -11.741 -1.772 22.453 1.00 88.94 185 PHE A C 1
ATOM 1514 O O . PHE A 1 185 ? -11.030 -2.760 22.285 1.00 88.94 185 PHE A O 1
ATOM 1521 N N . LYS A 1 186 ? -13.031 -1.754 22.085 1.00 87.88 186 LYS A N 1
ATOM 1522 C CA . LYS A 1 186 ? -13.697 -2.905 21.453 1.00 87.88 186 LYS A CA 1
ATOM 1523 C C . LYS A 1 186 ? -12.984 -3.381 20.196 1.00 87.88 186 LYS A C 1
ATOM 1525 O O . LYS A 1 186 ? -12.704 -4.567 20.050 1.00 87.88 186 LYS A O 1
ATOM 1530 N N . LEU A 1 187 ? -12.647 -2.443 19.317 1.00 89.00 187 LEU A N 1
ATOM 1531 C CA . LEU A 1 187 ? -11.936 -2.754 18.084 1.00 89.00 187 LEU A CA 1
ATOM 1532 C C . LEU A 1 187 ? -10.520 -3.289 18.342 1.00 89.00 187 LEU A C 1
ATOM 1534 O O . LEU A 1 187 ? -10.084 -4.193 17.634 1.00 89.00 187 LEU A O 1
ATOM 1538 N N . HIS A 1 188 ? -9.810 -2.744 19.336 1.00 89.94 188 HIS A N 1
ATOM 1539 C CA . HIS A 1 188 ? -8.493 -3.231 19.749 1.00 89.94 188 HIS A CA 1
ATOM 1540 C C . HIS A 1 188 ? -8.558 -4.702 20.166 1.00 89.94 188 HIS A C 1
ATOM 1542 O O . HIS A 1 188 ? -7.794 -5.502 19.634 1.00 89.94 188 HIS A O 1
ATOM 1548 N N . VAL A 1 189 ? -9.492 -5.059 21.055 1.00 88.50 189 VAL A N 1
ATOM 1549 C CA . VAL A 1 189 ? -9.635 -6.437 21.545 1.00 88.50 189 VAL A CA 1
ATOM 1550 C C . VAL A 1 189 ? -9.904 -7.398 20.396 1.00 88.50 189 VAL A C 1
ATOM 1552 O O . VAL A 1 189 ? -9.210 -8.401 20.268 1.00 88.50 189 VAL A O 1
ATOM 1555 N N . VAL A 1 190 ? -10.825 -7.046 19.496 1.00 88.12 190 VAL A N 1
ATOM 1556 C CA . VAL A 1 190 ? -11.112 -7.870 18.317 1.00 88.12 190 VAL A CA 1
ATOM 1557 C C . VAL A 1 190 ? -9.871 -8.034 17.434 1.00 88.12 190 VAL A C 1
ATOM 1559 O O . VAL A 1 190 ? -9.484 -9.157 17.138 1.00 88.12 190 VAL A O 1
ATOM 1562 N N . LYS A 1 191 ? -9.203 -6.938 17.056 1.00 86.75 191 LYS A N 1
ATOM 1563 C CA . LYS A 1 191 ? -8.078 -6.972 16.102 1.00 86.75 191 LYS A CA 1
ATOM 1564 C C . LYS A 1 191 ? -6.781 -7.566 16.646 1.00 86.75 191 LYS A C 1
ATOM 1566 O O . LYS A 1 191 ? -5.941 -8.005 15.865 1.00 86.75 191 LYS A O 1
ATOM 1571 N N . LYS A 1 192 ? -6.544 -7.460 17.951 1.00 85.44 192 LYS A N 1
ATOM 1572 C CA . LYS A 1 192 ? -5.279 -7.881 18.565 1.00 85.44 192 LYS A CA 1
ATOM 1573 C C . LYS A 1 192 ? -5.388 -9.204 19.299 1.00 85.44 192 LYS A C 1
ATOM 1575 O O . LYS A 1 192 ? -4.398 -9.913 19.326 1.00 85.44 192 LYS A O 1
ATOM 1580 N N . HIS A 1 193 ? -6.560 -9.537 19.833 1.00 85.56 193 HIS A N 1
ATOM 1581 C CA . HIS A 1 193 ? -6.713 -10.687 20.726 1.00 85.56 193 HIS A CA 1
ATOM 1582 C C . HIS A 1 193 ? -7.735 -11.722 20.238 1.00 85.56 193 HIS A C 1
ATOM 1584 O O . HIS A 1 193 ? -7.735 -12.822 20.767 1.00 85.56 193 HIS A O 1
ATOM 1590 N N . LEU A 1 194 ? -8.592 -11.410 19.251 1.00 83.00 194 LEU A N 1
ATOM 1591 C CA . LEU A 1 194 ? -9.595 -12.364 18.729 1.00 83.00 194 LEU A CA 1
ATOM 1592 C C . LEU A 1 194 ? -9.402 -12.739 17.254 1.00 83.00 194 LEU A C 1
ATOM 1594 O O . LEU A 1 194 ? -9.776 -13.830 16.848 1.00 83.00 194 LEU A O 1
ATOM 1598 N N . THR A 1 195 ? -8.831 -11.854 16.434 1.00 76.62 195 THR A N 1
ATOM 1599 C CA . THR A 1 195 ? -8.470 -12.172 15.039 1.00 76.62 195 THR A CA 1
ATOM 1600 C C . THR A 1 195 ? -7.080 -12.798 14.925 1.00 76.62 195 THR A C 1
ATOM 1602 O O . THR A 1 195 ? -6.721 -13.280 13.858 1.00 76.62 195 THR A O 1
ATOM 1605 N N . GLN A 1 196 ? -6.283 -12.738 15.996 1.00 63.34 196 GLN A N 1
ATOM 1606 C CA . GLN A 1 196 ? -4.984 -13.399 16.117 1.00 63.34 196 GLN A CA 1
ATOM 1607 C C . GLN A 1 196 ? -5.167 -14.685 16.928 1.00 63.34 196 GLN A C 1
ATOM 1609 O O . GLN A 1 196 ? -4.709 -14.751 18.063 1.00 63.34 196 GLN A O 1
ATOM 1614 N N . ASP A 1 197 ? -5.884 -15.670 16.388 1.00 44.69 197 ASP A N 1
ATOM 1615 C CA . ASP A 1 197 ? -5.839 -17.019 16.959 1.00 44.69 197 ASP A CA 1
ATOM 1616 C C . ASP A 1 197 ? -4.776 -17.826 16.191 1.00 44.69 197 ASP A C 1
ATOM 1618 O O . ASP A 1 197 ? -4.879 -17.940 14.962 1.00 44.69 197 ASP A O 1
ATOM 1622 N N . PRO A 1 198 ? -3.711 -18.297 16.865 1.00 39.69 198 PRO A N 1
ATOM 1623 C CA . PRO A 1 198 ? -2.687 -19.141 16.278 1.00 39.69 198 PRO A CA 1
ATOM 1624 C C . PRO A 1 198 ? -3.232 -20.568 16.171 1.00 39.69 198 PRO A C 1
ATOM 1626 O O . PRO A 1 198 ? -3.242 -21.317 17.147 1.00 39.69 198 PRO A O 1
ATOM 1629 N N . GLY A 1 199 ? -3.700 -20.927 14.977 1.00 34.28 199 GLY A N 1
ATOM 1630 C CA . GLY A 1 199 ? -3.679 -22.323 14.542 1.00 34.28 199 GLY A CA 1
ATOM 1631 C C . GLY A 1 199 ? -2.257 -22.727 14.190 1.00 34.28 199 GLY A C 1
ATOM 1632 O O . GLY A 1 199 ? -1.637 -21.975 13.402 1.00 34.28 199 GLY A O 1
#

Sequence (199 aa):
DDDVVIIEEKLTYFQCPCGKYAQNHSKLHEHIVTEHPPSTLAHCLECGVLERVLRNNHLCRICNVYSDDLEEHLRIHYQDRTGCGALMECRTCYRTFPTVHEVRLHEQFSHGAQRCRTFSRYLCDYCGSEFTSKHLRDVHLISHFERVIGSVWDRIEQMQNEFTDQLLVNQCPICYSVMGSRKSFKLHVVKKHLTQDPG

Organism: NCBI:txid51022

Foldseek 3Di:
DPPPPPPPPPQDWFADPVGDTDSDPLRVLQCLQQVDDDDQPDARPVPRHGNVRSCVQAADPPPRDGHPHVQVVLCVVFFPDDDPPTWGAQPPPRDTHNGSVVSVVCCCCPVNPDPPLPPCWDAQPQPRDTDSHPVVNLVVLLVVCPVPLVVVVVVQVVLCVVPPPDCLDLQGSVPRDRDPDPSVSSSCCSVPPVSPDDD

pLDDT: mean 79.65, std 13.64, range [34.28, 93.88]

Secondary structure (DSSP, 8-state):
-------------EE-TTS-EESSHHHHHHHHHHHSPP-TT-B-TTT--BHHHHHHHHB-TTT--B-SSHHHHHHHHHBSSSSTT--EE-TTT--EESSHHHHHHHHHHHT-S---TTS--EE-TTT--EESSHHHHHHHHHHTTHHHHHHHHHHHHHHHHHH-SS--TTB-TTT--B-SSHHHHHHHHIIIIIS----